Protein AF-A0A2J7R8B8-F1 (afdb_monomer_lite)

Secondary structure (DSSP, 8-state):
-----------------HHHHHHHHHHHHHHHHHHHHHHHHHHHSSSS-HHHHHHHHHTTSTTHHHHHHHSPPPHHHHHHTT-HHHHHHHHHHHHHHTT-PPPTTHHHHHHHHHHHHHHHHHHHTTS---THHHHHSHHHHHHHHHHHHHHHHHHHHHHHHHHHTGGGSS-HHHHHHHHHHTHHHHHHHHHHHHHHSHHHHHHHHHHHHHHHHHHHHHHTTT-HHHHHHHHHHHHHHHHHHHHHHHHHHHHHS-TTTHHHHHHHHHHHHHHHHHHHHHHHHHTTS-TTHHHHHHHHHHHHHHHHHTTSPP-TTPPPP-SHHHHHHTTTT--GGGGS--S---

Structure (mmCIF, N/CA/C/O backbone):
data_AF-A0A2J7R8B8-F1
#
_entry.id   AF-A0A2J7R8B8-F1
#
loop_
_atom_site.group_PDB
_atom_site.id
_atom_site.type_symbol
_atom_site.label_atom_id
_atom_site.label_alt_id
_atom_site.label_comp_id
_atom_site.label_asym_id
_atom_site.label_entity_id
_atom_site.label_seq_id
_atom_site.pdbx_PDB_ins_code
_atom_site.Cartn_x
_atom_site.Cartn_y
_atom_site.Cartn_z
_atom_site.occupancy
_atom_site.B_iso_or_equiv
_atom_site.auth_seq_id
_atom_site.auth_comp_id
_atom_site.auth_asym_id
_atom_site.auth_atom_id
_atom_site.pdbx_PDB_model_num
ATOM 1 N N . MET A 1 1 ? -18.788 -63.859 27.700 1.00 33.12 1 MET A N 1
ATOM 2 C CA . MET A 1 1 ? -18.645 -64.407 26.336 1.00 33.12 1 MET A CA 1
ATOM 3 C C . MET A 1 1 ? -20.048 -64.475 25.761 1.00 33.12 1 MET A C 1
ATOM 5 O O . MET A 1 1 ? -20.854 -65.226 26.281 1.00 33.12 1 MET A O 1
ATOM 9 N N . ASP A 1 2 ? -20.473 -63.378 25.138 1.00 29.25 2 ASP A N 1
ATOM 10 C CA . ASP A 1 2 ? -20.625 -63.207 23.673 1.00 29.25 2 ASP A CA 1
ATOM 11 C C . ASP A 1 2 ? -22.006 -63.696 23.202 1.00 29.25 2 ASP A C 1
ATOM 13 O O . ASP A 1 2 ? -22.352 -64.846 23.410 1.00 29.25 2 ASP A O 1
ATOM 17 N N . ARG A 1 3 ? -22.936 -62.808 22.823 1.00 28.64 3 ARG A N 1
ATOM 18 C CA . ARG A 1 3 ? -23.054 -61.965 21.604 1.00 28.64 3 ARG A CA 1
ATOM 19 C C . ARG A 1 3 ? -23.680 -62.710 20.417 1.00 28.64 3 ARG A C 1
ATOM 21 O O . ARG A 1 3 ? -23.218 -63.774 20.037 1.00 28.64 3 ARG A O 1
ATOM 28 N N . LYS A 1 4 ? -24.575 -61.964 19.745 1.00 28.59 4 LYS A N 1
ATOM 29 C CA . LYS A 1 4 ? -25.230 -62.175 18.434 1.00 28.59 4 LYS A CA 1
ATOM 30 C C . LYS A 1 4 ? -26.500 -63.032 18.504 1.00 28.59 4 LYS A C 1
ATOM 32 O O . LYS A 1 4 ? -26.505 -64.077 19.121 1.00 28.59 4 LYS A O 1
ATOM 37 N N . GLY A 1 5 ? -27.614 -62.653 17.897 1.00 27.00 5 GLY A N 1
ATOM 38 C CA . GLY A 1 5 ? -27.918 -61.496 17.068 1.00 27.00 5 GLY A CA 1
ATOM 39 C C . GLY A 1 5 ? -29.410 -61.532 16.761 1.00 27.00 5 GLY A C 1
ATOM 40 O O . GLY A 1 5 ? -29.971 -62.603 16.564 1.00 27.00 5 GLY A O 1
ATOM 41 N N . ASN A 1 6 ? -30.060 -60.375 16.779 1.00 27.58 6 ASN A N 1
ATOM 42 C CA . ASN A 1 6 ? -31.366 -60.221 16.160 1.00 27.58 6 ASN A CA 1
ATOM 43 C C . ASN A 1 6 ? -31.585 -58.733 15.890 1.00 27.58 6 ASN A C 1
ATOM 45 O O . ASN A 1 6 ? -31.693 -57.966 16.850 1.00 27.58 6 ASN A O 1
ATOM 49 N N . ARG A 1 7 ? -31.556 -58.348 14.610 1.00 27.28 7 ARG A N 1
ATOM 50 C CA . ARG A 1 7 ? -32.210 -57.180 13.990 1.00 27.28 7 ARG A CA 1
ATOM 51 C C . ARG A 1 7 ? -31.593 -56.952 12.611 1.00 27.28 7 ARG A C 1
ATOM 53 O O . ARG A 1 7 ? -30.787 -56.050 12.425 1.00 27.28 7 ARG A O 1
ATOM 60 N N . ASP A 1 8 ? -32.017 -57.785 11.673 1.00 27.91 8 ASP A N 1
ATOM 61 C CA . ASP A 1 8 ? -32.110 -57.395 10.271 1.00 27.91 8 ASP A CA 1
ATOM 62 C C . ASP A 1 8 ? -33.591 -57.134 9.961 1.00 27.91 8 ASP A C 1
ATOM 64 O O . ASP A 1 8 ? -34.467 -57.735 10.584 1.00 27.91 8 ASP A O 1
ATOM 68 N N . ALA A 1 9 ? -33.829 -56.253 8.987 1.00 30.02 9 ALA A N 1
ATOM 69 C CA . ALA A 1 9 ? -35.110 -55.774 8.450 1.00 30.02 9 ALA A CA 1
ATOM 70 C C . ALA A 1 9 ? -35.702 -54.511 9.107 1.00 30.02 9 ALA A C 1
ATOM 72 O O . ALA A 1 9 ? -36.610 -54.597 9.927 1.00 30.02 9 ALA A O 1
ATOM 73 N N . LEU A 1 10 ? -35.203 -53.335 8.689 1.00 28.69 10 LEU A N 1
ATOM 74 C CA . LEU A 1 10 ? -35.984 -52.142 8.288 1.00 28.69 10 LEU A CA 1
ATOM 75 C C . LEU A 1 10 ? -35.060 -50.915 8.198 1.00 28.69 10 LEU A C 1
ATOM 77 O O . LEU A 1 10 ? -34.885 -50.230 9.198 1.00 28.69 10 LEU A O 1
ATOM 81 N N . GLN A 1 11 ? -34.491 -50.636 7.016 1.00 25.89 11 GLN A N 1
ATOM 82 C CA . GLN A 1 11 ? -34.297 -49.274 6.475 1.00 25.89 11 GLN A CA 1
ATOM 83 C C . GLN A 1 11 ? -33.532 -49.304 5.143 1.00 25.89 11 GLN A C 1
ATOM 85 O O . GLN A 1 11 ? -32.347 -49.005 5.082 1.00 25.89 11 GLN A O 1
ATOM 90 N N . ASP A 1 12 ? -34.254 -49.613 4.066 1.00 26.02 12 ASP A N 1
ATOM 91 C CA . ASP A 1 12 ? -33.951 -49.099 2.728 1.00 26.02 12 ASP A CA 1
ATOM 92 C C . ASP A 1 12 ? -35.041 -48.080 2.382 1.00 26.02 12 ASP A C 1
ATOM 94 O O . ASP A 1 12 ? -36.174 -48.460 2.099 1.00 26.02 12 ASP A O 1
ATOM 98 N N . SER A 1 13 ? -34.721 -46.788 2.490 1.00 27.16 13 SER A N 1
ATOM 99 C CA . SER A 1 13 ? -35.347 -45.673 1.760 1.00 27.16 13 SER A CA 1
ATOM 100 C C . SER A 1 13 ? -34.862 -44.355 2.363 1.00 27.16 13 SER A C 1
ATOM 102 O O . SER A 1 13 ? -35.363 -43.952 3.404 1.00 27.16 13 SER A O 1
ATOM 104 N N . GLU A 1 14 ? -33.897 -43.700 1.712 1.00 26.19 14 GLU A N 1
ATOM 105 C CA . GLU A 1 14 ? -33.879 -42.253 1.417 1.00 26.19 14 GLU A CA 1
ATOM 106 C C . GLU A 1 14 ? -32.483 -41.861 0.908 1.00 26.19 14 GLU A C 1
ATOM 108 O O . GLU A 1 14 ? -31.540 -41.629 1.660 1.00 26.19 14 GLU A O 1
ATOM 113 N N . ALA A 1 15 ? -32.350 -41.808 -0.419 1.00 26.59 15 ALA A N 1
ATOM 114 C CA . ALA A 1 15 ? -31.179 -41.272 -1.094 1.00 26.59 15 ALA A CA 1
ATOM 115 C C . ALA A 1 15 ? -31.052 -39.757 -0.835 1.00 26.59 15 ALA A C 1
ATOM 117 O O . ALA A 1 15 ? -32.009 -38.997 -0.987 1.00 26.59 15 ALA A O 1
ATOM 118 N N . GLU A 1 16 ? -29.848 -39.330 -0.452 1.00 27.05 16 GLU A N 1
ATOM 119 C CA . GLU A 1 16 ? -29.495 -37.981 -0.006 1.00 27.05 16 GLU A CA 1
ATOM 120 C C . GLU A 1 16 ? -29.776 -36.850 -1.029 1.00 27.05 16 GLU A C 1
ATOM 122 O O . GLU A 1 16 ? -29.134 -36.782 -2.080 1.00 27.05 16 GLU A O 1
ATOM 127 N N . PRO A 1 17 ? -30.583 -35.827 -0.673 1.00 27.36 17 PRO A N 1
ATOM 128 C CA . PRO A 1 17 ? -30.639 -34.536 -1.369 1.00 27.36 17 PRO A CA 1
ATOM 129 C C . PRO A 1 17 ? -29.744 -33.458 -0.708 1.00 27.36 17 PRO A C 1
ATOM 131 O O . PRO A 1 17 ? -29.881 -32.259 -0.979 1.00 27.36 17 PRO A O 1
ATOM 134 N N . GLY A 1 18 ? -28.835 -33.849 0.195 1.00 30.14 18 GLY A N 1
ATOM 135 C CA . GLY A 1 18 ? -28.120 -32.942 1.108 1.00 30.14 18 GLY A CA 1
ATOM 136 C C . GLY A 1 18 ? -26.929 -32.178 0.512 1.00 30.14 18 GLY A C 1
ATOM 137 O O . GLY A 1 18 ? -26.617 -31.070 0.961 1.00 30.14 18 GLY A O 1
ATOM 138 N N . LEU A 1 19 ? -26.272 -32.711 -0.524 1.00 30.12 19 LEU A N 1
ATOM 139 C CA . LEU A 1 19 ? -24.993 -32.153 -0.981 1.00 30.12 19 LEU A CA 1
ATOM 140 C C . LEU A 1 19 ? -25.135 -30.915 -1.889 1.00 30.12 19 LEU A C 1
ATOM 142 O O . LEU A 1 19 ? -24.366 -29.964 -1.731 1.00 30.12 19 LEU A O 1
ATOM 146 N N . ARG A 1 20 ? -26.153 -30.854 -2.767 1.00 29.39 20 ARG A N 1
ATOM 147 C CA . ARG A 1 20 ? -26.377 -29.694 -3.666 1.00 29.39 20 ARG A CA 1
ATOM 148 C C . ARG A 1 20 ? -26.931 -28.459 -2.943 1.00 29.39 20 ARG A C 1
ATOM 150 O O . ARG A 1 20 ? -26.480 -27.346 -3.209 1.00 29.39 20 ARG A O 1
ATOM 157 N N . ARG A 1 21 ? -27.819 -28.634 -1.952 1.00 30.11 21 ARG A N 1
ATOM 158 C CA . ARG A 1 21 ? -28.318 -27.518 -1.115 1.00 30.11 21 ARG A CA 1
ATOM 159 C C . ARG A 1 21 ? -27.203 -26.862 -0.304 1.00 30.11 21 ARG A C 1
ATOM 161 O O . ARG A 1 21 ? -27.221 -25.653 -0.104 1.00 30.11 21 ARG A O 1
ATOM 168 N N . SER A 1 22 ? -26.210 -27.632 0.133 1.00 30.55 22 SER A N 1
ATOM 169 C CA . SER A 1 22 ? -25.090 -27.111 0.919 1.00 30.55 22 SER A CA 1
ATOM 170 C C . SER A 1 22 ? -24.144 -26.231 0.091 1.00 30.55 22 SER A C 1
ATOM 172 O O . SER A 1 22 ? -23.621 -25.240 0.604 1.00 30.55 22 SER A O 1
ATOM 174 N N . SER A 1 23 ? -23.920 -26.539 -1.190 1.00 33.00 23 SER A N 1
ATOM 175 C CA . SER A 1 23 ? -23.151 -25.672 -2.099 1.00 33.00 23 SER A CA 1
ATOM 176 C C . SER A 1 23 ? -23.912 -24.397 -2.478 1.00 33.00 23 SER A C 1
ATOM 178 O O . SER A 1 23 ? -23.313 -23.321 -2.449 1.00 33.00 23 SER A O 1
ATOM 180 N N . ASP A 1 24 ? -25.226 -24.483 -2.716 1.00 30.47 24 ASP A N 1
ATOM 181 C CA . ASP A 1 24 ? -26.061 -23.318 -3.049 1.00 30.47 24 ASP A CA 1
ATOM 182 C C . ASP A 1 24 ? -26.269 -22.383 -1.851 1.00 30.47 24 ASP A C 1
ATOM 184 O O . ASP A 1 24 ? -26.141 -21.167 -1.983 1.00 30.47 24 ASP A O 1
ATOM 188 N N . ILE A 1 25 ? -26.473 -22.919 -0.642 1.00 33.34 25 ILE A N 1
ATOM 189 C CA . ILE A 1 25 ? -26.536 -22.121 0.596 1.00 33.34 25 ILE A CA 1
ATOM 190 C C . ILE A 1 25 ? -25.169 -21.487 0.908 1.00 33.34 25 ILE A C 1
ATOM 192 O O . ILE A 1 25 ? -25.114 -20.368 1.421 1.00 33.34 25 ILE A O 1
ATOM 196 N N . ARG A 1 26 ? -24.050 -22.139 0.553 1.00 32.25 26 ARG A N 1
ATOM 197 C CA . ARG A 1 26 ? -22.694 -21.566 0.677 1.00 32.25 26 ARG A CA 1
ATOM 198 C C . ARG A 1 26 ? -22.422 -20.467 -0.355 1.00 32.25 26 ARG A C 1
ATOM 200 O O . ARG A 1 26 ? -21.798 -19.466 0.002 1.00 32.25 26 ARG A O 1
ATOM 207 N N . GLN A 1 27 ? -22.912 -20.594 -1.589 1.00 31.31 27 GLN A N 1
ATOM 208 C CA . GLN A 1 27 ? -22.847 -19.521 -2.591 1.00 31.31 27 GLN A CA 1
ATOM 209 C C . GLN A 1 27 ? -23.772 -18.346 -2.246 1.00 31.31 27 GLN A C 1
ATOM 211 O O . GLN A 1 27 ? -23.369 -17.191 -2.398 1.00 31.31 27 GLN A O 1
ATOM 216 N N . LEU A 1 28 ? -24.969 -18.616 -1.719 1.00 29.06 28 LEU A N 1
ATOM 217 C CA . LEU A 1 28 ? -25.896 -17.593 -1.234 1.00 29.06 28 LEU A CA 1
ATOM 218 C C . LEU A 1 28 ? -25.331 -16.877 -0.005 1.00 29.06 28 LEU A C 1
ATOM 220 O O . LEU A 1 28 ? -25.342 -15.652 0.013 1.00 29.06 28 LEU A O 1
ATOM 224 N N . ARG A 1 29 ? -24.714 -17.592 0.949 1.00 30.00 29 ARG A N 1
ATOM 225 C CA . ARG A 1 29 ? -23.995 -16.981 2.082 1.00 30.00 29 ARG A CA 1
ATOM 226 C C . ARG A 1 29 ? -22.814 -16.124 1.604 1.00 30.00 29 ARG A C 1
ATOM 228 O O . ARG A 1 29 ? -22.706 -15.000 2.064 1.00 30.00 29 ARG A O 1
ATOM 235 N N . ARG A 1 30 ? -22.025 -16.550 0.602 1.00 32.53 30 ARG A N 1
ATOM 236 C CA . ARG A 1 30 ? -20.974 -15.702 -0.017 1.00 32.53 30 ARG A CA 1
ATOM 237 C C . ARG A 1 30 ? -21.522 -14.467 -0.744 1.00 32.53 30 ARG A C 1
ATOM 239 O O . ARG A 1 30 ? -20.874 -13.428 -0.713 1.00 32.53 30 ARG A O 1
ATOM 246 N N . ARG A 1 31 ? -22.689 -14.538 -1.399 1.00 32.47 31 ARG A N 1
ATOM 247 C CA . ARG A 1 31 ? -23.318 -13.379 -2.075 1.00 32.47 31 ARG A CA 1
ATOM 248 C C . ARG A 1 31 ? -23.987 -12.411 -1.095 1.00 32.47 31 ARG A C 1
ATOM 250 O O . ARG A 1 31 ? -23.902 -11.199 -1.295 1.00 32.47 31 ARG A O 1
ATOM 257 N N . SER A 1 32 ? -24.625 -12.933 -0.048 1.00 31.95 32 SER A N 1
ATOM 258 C CA . SER A 1 32 ? -25.168 -12.151 1.064 1.00 31.95 32 SER A CA 1
ATOM 259 C C . SER A 1 32 ? -24.036 -11.477 1.827 1.00 31.95 32 SER A C 1
ATOM 261 O O . SER A 1 32 ? -24.070 -10.262 1.971 1.00 31.95 32 SER A O 1
ATOM 263 N N . ASP A 1 33 ? -22.984 -12.220 2.179 1.00 36.03 33 ASP A N 1
ATOM 264 C CA . ASP A 1 33 ? -21.798 -11.688 2.845 1.00 36.03 33 ASP A CA 1
ATOM 265 C C . ASP A 1 33 ? -21.009 -10.740 1.934 1.00 36.03 33 ASP A C 1
ATOM 267 O O . ASP A 1 33 ? -20.503 -9.763 2.440 1.00 36.03 33 ASP A O 1
ATOM 271 N N . MET A 1 34 ? -20.967 -10.881 0.602 1.00 33.53 34 MET A N 1
ATOM 272 C CA . MET A 1 34 ? -20.309 -9.875 -0.260 1.00 33.53 34 MET A CA 1
ATOM 273 C C . MET A 1 34 ? -21.030 -8.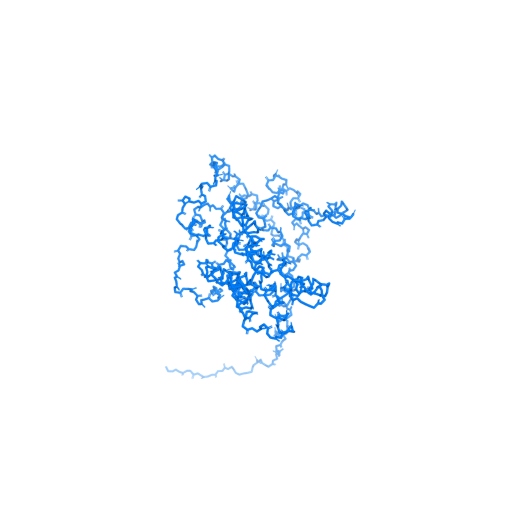524 -0.263 1.00 33.53 34 MET A C 1
ATOM 275 O O . MET A 1 34 ? -20.388 -7.478 -0.178 1.00 33.53 34 MET A O 1
ATOM 279 N N . LYS A 1 35 ? -22.368 -8.517 -0.321 1.00 31.56 35 LYS A N 1
ATOM 280 C CA . LYS A 1 35 ? -23.138 -7.268 -0.192 1.00 31.56 35 LYS A CA 1
ATOM 281 C C . LYS A 1 35 ? -23.046 -6.724 1.226 1.00 31.56 35 LYS A C 1
ATOM 283 O O . LYS A 1 35 ? -22.948 -5.515 1.406 1.00 31.56 35 LYS A O 1
ATOM 288 N N . GLN A 1 36 ? -23.030 -7.607 2.218 1.00 30.73 36 GLN A N 1
ATOM 289 C CA . GLN A 1 36 ? -22.951 -7.228 3.616 1.00 30.73 36 GLN A CA 1
ATOM 290 C C . GLN A 1 36 ? -21.552 -6.755 3.989 1.00 30.73 36 GLN A C 1
ATOM 292 O O . GLN A 1 36 ? -21.479 -5.792 4.717 1.00 30.73 36 GLN A O 1
ATOM 297 N N . ILE A 1 37 ? -20.470 -7.318 3.455 1.00 33.53 37 ILE A N 1
ATOM 298 C CA . ILE A 1 37 ? -19.065 -6.974 3.723 1.00 33.53 37 ILE A CA 1
ATOM 299 C C . ILE A 1 37 ? -18.641 -5.771 2.891 1.00 33.53 37 ILE A C 1
ATOM 301 O O . ILE A 1 37 ? -17.974 -4.911 3.438 1.00 33.53 37 ILE A O 1
ATOM 305 N N . ALA A 1 38 ? -19.103 -5.591 1.649 1.00 32.56 38 ALA A N 1
ATOM 306 C CA . ALA A 1 38 ? -18.927 -4.305 0.964 1.00 32.56 38 ALA A CA 1
ATOM 307 C C . ALA A 1 38 ? -19.639 -3.176 1.735 1.00 32.56 38 ALA A C 1
ATOM 309 O O . ALA A 1 38 ? -19.093 -2.089 1.906 1.00 32.56 38 ALA A O 1
ATOM 310 N N . PHE A 1 39 ? -20.824 -3.457 2.289 1.00 33.66 39 PHE A N 1
ATOM 311 C CA . PHE A 1 39 ? -21.546 -2.533 3.165 1.00 33.66 39 PHE A CA 1
ATOM 312 C C . PHE A 1 39 ? -20.929 -2.439 4.577 1.00 33.66 39 PHE A C 1
ATOM 314 O O . PHE A 1 39 ? -21.025 -1.389 5.203 1.00 33.66 39 PHE A O 1
ATOM 321 N N . THR A 1 40 ? -20.249 -3.484 5.069 1.00 31.30 40 THR A N 1
ATOM 322 C CA . THR A 1 40 ? -19.660 -3.539 6.419 1.00 31.30 40 THR A CA 1
ATOM 323 C C . THR A 1 40 ? -18.252 -2.944 6.446 1.00 31.30 40 THR A C 1
ATOM 325 O O . THR A 1 40 ? -17.960 -2.183 7.361 1.00 31.30 40 THR A O 1
ATOM 328 N N . MET A 1 41 ? -17.442 -3.138 5.402 1.00 31.05 41 MET A N 1
ATOM 329 C CA . MET A 1 41 ? -16.185 -2.418 5.152 1.00 31.05 41 MET A CA 1
ATOM 330 C C . MET A 1 41 ? -16.442 -0.920 4.980 1.00 31.05 41 MET A C 1
ATOM 332 O O . MET A 1 41 ? -15.713 -0.101 5.532 1.00 31.05 41 MET A O 1
ATOM 336 N N . LEU A 1 42 ? -17.552 -0.543 4.334 1.00 32.66 42 LEU A N 1
ATOM 337 C CA . LEU A 1 42 ? -18.030 0.842 4.341 1.00 32.66 42 LEU A CA 1
ATOM 338 C C . LEU A 1 42 ? -18.428 1.324 5.759 1.00 32.66 42 LEU A C 1
ATOM 340 O O . LEU A 1 42 ? -18.327 2.512 6.053 1.00 32.66 42 LEU A O 1
ATOM 344 N N . THR A 1 43 ? -18.816 0.437 6.683 1.00 30.09 43 THR A N 1
ATOM 345 C CA . THR A 1 43 ? -19.134 0.788 8.087 1.00 30.09 43 THR A CA 1
ATOM 346 C C . THR A 1 43 ? -17.987 0.625 9.098 1.00 30.09 43 THR A C 1
ATOM 348 O O . THR A 1 43 ? -18.166 1.001 10.263 1.00 30.09 43 THR A O 1
ATOM 351 N N . GLU A 1 44 ? -16.831 0.085 8.701 1.00 30.20 44 GLU A N 1
ATOM 352 C CA . GLU A 1 44 ? -15.670 -0.165 9.579 1.00 30.20 44 GLU A CA 1
ATOM 353 C C . GLU A 1 44 ? -14.524 0.844 9.426 1.00 30.20 44 GLU A C 1
ATOM 355 O O . GLU A 1 44 ? -13.576 0.827 10.218 1.00 30.20 44 GLU A O 1
ATOM 360 N N . CYS A 1 45 ? -14.681 1.839 8.545 1.00 30.70 45 CYS A N 1
ATOM 361 C CA . CYS A 1 45 ? -14.030 3.136 8.725 1.00 30.70 45 CYS A CA 1
ATOM 362 C C . CYS A 1 45 ? -14.483 3.729 10.070 1.00 30.70 45 CYS A C 1
ATOM 364 O O . CYS A 1 45 ? -15.570 4.296 10.199 1.00 30.70 45 CYS A O 1
ATOM 366 N N . SER A 1 46 ? -13.648 3.515 11.089 1.00 32.94 46 SER A N 1
ATOM 367 C CA . SER A 1 46 ? -13.774 4.037 12.446 1.00 32.94 46 SER A CA 1
ATOM 368 C C . SER A 1 46 ? -14.303 5.467 12.441 1.00 32.94 46 SER A C 1
ATOM 370 O O . SER A 1 46 ? -13.628 6.365 11.959 1.00 32.94 46 SER A O 1
ATOM 372 N N . GLY A 1 47 ? -15.495 5.644 13.019 1.00 39.66 47 GLY A N 1
ATOM 373 C CA . GLY A 1 47 ? -16.025 6.927 13.465 1.00 39.66 47 GLY A CA 1
ATOM 374 C C . GLY A 1 47 ? -16.318 7.936 12.352 1.00 39.66 47 GLY A C 1
ATOM 375 O O . GLY A 1 47 ? -15.442 8.438 11.668 1.00 39.66 47 GLY A O 1
ATOM 376 N N . THR A 1 48 ? -17.574 8.356 12.251 1.00 39.12 48 THR A N 1
ATOM 377 C CA . THR A 1 48 ? -18.017 9.593 11.574 1.00 39.12 48 THR A CA 1
ATOM 378 C C . THR A 1 48 ? -18.008 9.690 10.040 1.00 39.12 48 THR A C 1
ATOM 380 O O . THR A 1 48 ? -18.802 10.484 9.539 1.00 39.12 48 THR A O 1
ATOM 383 N N . ASP A 1 49 ? -17.275 8.876 9.273 1.00 47.00 49 ASP A N 1
ATOM 384 C CA . ASP A 1 49 ? -16.941 9.284 7.890 1.00 47.00 49 ASP A CA 1
ATOM 385 C C . ASP A 1 49 ? -17.458 8.439 6.711 1.00 47.00 49 ASP A C 1
ATOM 387 O O . ASP A 1 49 ? -17.069 8.707 5.580 1.00 47.00 49 ASP A O 1
ATOM 391 N N . LEU A 1 50 ? -18.433 7.533 6.870 1.00 43.84 50 LEU A N 1
ATOM 392 C CA . LEU A 1 50 ? -19.087 6.922 5.690 1.00 43.84 50 LEU A CA 1
ATOM 393 C C . LEU A 1 50 ? -19.793 7.984 4.817 1.00 43.84 50 LEU A C 1
ATOM 395 O O . LEU A 1 50 ? -19.727 7.943 3.590 1.00 43.84 50 LEU A O 1
ATOM 399 N N . ARG A 1 51 ? -20.400 9.000 5.447 1.00 41.84 51 ARG A N 1
ATOM 400 C CA . ARG A 1 51 ? -20.995 10.153 4.751 1.00 41.84 51 ARG A CA 1
ATOM 401 C C . ARG A 1 51 ? -19.933 11.033 4.089 1.00 41.84 51 ARG A C 1
ATOM 403 O O . ARG A 1 51 ? -20.171 11.474 2.977 1.00 41.84 51 ARG A O 1
ATOM 410 N N . LYS A 1 52 ? -18.777 11.276 4.724 1.00 41.81 52 LYS A N 1
ATOM 411 C CA . LYS A 1 52 ? -17.702 12.112 4.153 1.00 41.81 52 LYS A CA 1
ATOM 412 C C . LYS A 1 52 ? -16.944 11.410 3.026 1.00 41.81 52 LYS A C 1
ATOM 414 O O . LYS A 1 52 ? -16.619 12.039 2.028 1.00 41.81 52 LYS A O 1
ATOM 419 N N . TYR A 1 53 ? -16.743 10.100 3.138 1.00 42.44 53 TYR A N 1
ATOM 420 C CA . TYR A 1 53 ? -16.133 9.274 2.097 1.00 42.44 53 TYR A CA 1
ATOM 421 C C . TYR A 1 53 ? -17.054 9.146 0.870 1.00 42.44 53 TYR A C 1
ATOM 423 O O . TYR A 1 53 ? -16.612 9.296 -0.271 1.00 42.44 53 TYR A O 1
ATOM 431 N N . LEU A 1 54 ? -18.366 8.981 1.096 1.00 43.75 54 LEU A N 1
ATOM 432 C CA . LEU A 1 54 ? -19.374 9.079 0.037 1.00 43.75 54 LEU A CA 1
ATOM 433 C C . LEU A 1 54 ? -19.519 10.510 -0.499 1.00 43.75 54 LEU A C 1
ATOM 435 O O . LEU A 1 54 ? -19.723 10.663 -1.695 1.00 43.75 54 LEU A O 1
ATOM 439 N N . GLN A 1 55 ? -19.361 11.557 0.318 1.00 37.34 55 GLN A N 1
ATOM 440 C CA . GLN A 1 55 ? -19.310 12.947 -0.155 1.00 37.34 55 GLN A CA 1
ATOM 441 C C . GLN A 1 55 ? -18.109 13.181 -1.075 1.00 37.34 55 GLN A C 1
ATOM 443 O O . GLN A 1 55 ? -18.293 13.748 -2.146 1.00 37.34 55 GLN A O 1
ATOM 448 N N . PHE A 1 56 ? -16.920 12.681 -0.732 1.00 37.56 56 PHE A N 1
ATOM 449 C CA . PHE A 1 56 ? -15.712 12.855 -1.544 1.00 37.56 56 PHE A CA 1
ATOM 450 C C . PHE A 1 56 ? -15.827 12.181 -2.923 1.00 37.56 56 PHE A C 1
ATOM 452 O O . PHE A 1 56 ? -15.444 12.772 -3.930 1.00 37.56 56 PHE A O 1
ATOM 459 N N . LYS A 1 57 ? -16.442 10.988 -3.004 1.00 36.97 57 LYS A N 1
ATOM 460 C CA . LYS A 1 57 ? -16.733 10.320 -4.292 1.00 36.97 57 LYS A CA 1
ATOM 461 C C . LYS A 1 57 ? -17.960 10.883 -5.021 1.00 36.97 57 LYS A C 1
ATOM 463 O O . LYS A 1 57 ? -17.984 10.887 -6.249 1.00 36.97 57 LYS A O 1
ATOM 468 N N . ALA A 1 58 ? -18.973 11.370 -4.305 1.00 38.31 58 ALA A N 1
ATOM 469 C CA . ALA A 1 58 ? -20.214 11.853 -4.911 1.00 38.31 58 ALA A CA 1
ATOM 470 C C . ALA A 1 58 ? -20.148 13.315 -5.384 1.00 38.31 58 ALA A C 1
ATOM 472 O O . ALA A 1 58 ? -20.940 13.670 -6.254 1.00 38.31 58 ALA A O 1
ATOM 473 N N . ILE A 1 59 ? -19.186 14.128 -4.915 1.00 41.06 59 ILE A N 1
ATOM 474 C CA . ILE A 1 59 ? -18.925 15.499 -5.414 1.00 41.06 59 ILE A CA 1
ATOM 475 C C . ILE A 1 59 ? -18.790 15.543 -6.948 1.00 41.06 59 ILE A C 1
ATOM 477 O O . ILE A 1 59 ? -19.144 16.544 -7.566 1.00 41.06 59 ILE A O 1
ATOM 481 N N . ARG A 1 60 ? -18.368 14.442 -7.586 1.00 44.00 60 ARG A N 1
ATOM 482 C CA . ARG A 1 60 ? -18.209 14.355 -9.045 1.00 44.00 60 ARG A CA 1
ATOM 483 C C . ARG A 1 60 ? -19.502 14.055 -9.821 1.00 44.00 60 ARG A C 1
ATOM 485 O O . ARG A 1 60 ? -19.483 14.086 -11.045 1.00 44.00 60 ARG A O 1
ATOM 492 N N . SER A 1 61 ? -20.636 13.812 -9.152 1.00 41.97 61 SER A N 1
ATOM 493 C CA . SER A 1 61 ? -21.932 13.607 -9.816 1.00 41.97 61 SER A CA 1
ATOM 494 C C . SER A 1 61 ? -22.953 14.675 -9.410 1.00 41.97 61 SER A C 1
ATOM 496 O O . SER A 1 61 ? -23.217 14.921 -8.232 1.00 41.97 61 SER A O 1
ATOM 498 N N . ARG A 1 62 ? -23.607 15.278 -10.407 1.00 49.22 62 ARG A N 1
ATOM 499 C CA . ARG A 1 62 ? -24.679 16.282 -10.258 1.00 49.22 62 ARG A CA 1
ATOM 500 C C . ARG A 1 62 ? -25.903 15.767 -9.463 1.00 49.22 62 ARG A C 1
ATOM 502 O O . ARG A 1 62 ? -26.729 16.565 -9.033 1.00 49.22 62 ARG A O 1
ATOM 509 N N . ASN A 1 63 ? -25.949 14.462 -9.170 1.00 50.38 63 ASN A N 1
ATOM 510 C CA . ASN A 1 63 ? -27.012 13.753 -8.450 1.00 50.38 63 ASN A CA 1
ATOM 511 C C . ASN A 1 63 ? -26.658 13.389 -6.989 1.00 50.38 63 ASN A C 1
ATOM 513 O O . ASN A 1 63 ? -27.388 12.652 -6.330 1.00 50.38 63 ASN A O 1
ATOM 517 N N . TRP A 1 64 ? -25.561 13.905 -6.422 1.00 48.47 64 TRP A N 1
ATOM 518 C CA . TRP A 1 64 ? -25.156 13.548 -5.050 1.00 48.47 64 TRP A CA 1
ATOM 519 C C . TRP A 1 64 ? -26.191 13.924 -3.975 1.00 48.47 64 TRP A C 1
ATOM 521 O O . TRP A 1 64 ? -26.372 13.203 -2.992 1.00 48.47 64 TRP A O 1
ATOM 531 N N . ARG A 1 65 ? -26.917 15.032 -4.183 1.00 54.59 65 ARG A N 1
ATOM 532 C CA . ARG A 1 65 ? -27.932 15.531 -3.239 1.00 54.59 65 ARG A CA 1
ATOM 533 C C . ARG A 1 65 ? -29.155 14.617 -3.162 1.00 54.59 65 ARG A C 1
ATOM 535 O O . ARG A 1 65 ? -29.750 14.505 -2.093 1.00 54.59 65 ARG A O 1
ATOM 542 N N . THR A 1 66 ? -29.531 13.962 -4.262 1.00 62.59 66 THR A N 1
ATOM 543 C CA . THR A 1 66 ? -30.645 13.003 -4.276 1.00 62.59 66 THR A CA 1
ATOM 544 C C . THR A 1 66 ? -30.238 11.688 -3.616 1.00 62.59 66 THR A C 1
ATOM 546 O O . THR A 1 66 ? -30.988 11.195 -2.777 1.00 62.59 66 THR A O 1
ATOM 549 N N . CYS A 1 67 ? -29.020 11.189 -3.853 1.00 55.62 67 CYS A N 1
ATOM 550 C CA . CYS A 1 67 ? -28.502 9.993 -3.170 1.00 55.62 67 CYS A CA 1
ATOM 551 C C . CYS A 1 67 ? -28.450 10.151 -1.637 1.00 55.62 67 CYS A C 1
ATOM 553 O O . CYS A 1 67 ? -28.813 9.230 -0.906 1.00 55.62 67 CYS A O 1
ATOM 555 N N . LEU A 1 68 ? -28.074 11.332 -1.133 1.00 58.34 68 LEU A N 1
ATOM 556 C CA . LEU A 1 68 ? -28.034 11.625 0.308 1.00 58.34 68 LEU A CA 1
ATOM 557 C C . LEU A 1 68 ? -29.403 11.704 0.988 1.00 58.34 68 LEU A C 1
ATOM 559 O O . LEU A 1 68 ? -29.475 11.536 2.202 1.00 58.34 68 LEU A O 1
ATOM 563 N N . ARG A 1 69 ? -30.479 11.959 0.235 1.00 61.84 69 ARG A N 1
ATOM 564 C CA . ARG A 1 69 ? -31.849 11.933 0.775 1.00 61.84 69 ARG A CA 1
ATOM 565 C C . ARG A 1 69 ? -32.400 10.513 0.900 1.00 61.84 69 ARG A C 1
ATOM 567 O O . ARG A 1 69 ? -33.288 10.285 1.711 1.00 61.84 69 ARG A O 1
ATOM 574 N N . VAL A 1 70 ? -31.881 9.573 0.109 1.00 70.31 70 VAL A N 1
ATOM 575 C CA . VAL A 1 70 ? -32.359 8.182 0.065 1.00 70.31 70 VAL A CA 1
ATOM 576 C C . VAL A 1 70 ? -31.599 7.282 1.048 1.00 70.31 70 VAL A C 1
ATOM 578 O O . VAL A 1 70 ? -32.142 6.275 1.507 1.00 70.31 70 VAL A O 1
ATOM 581 N N . LEU A 1 71 ? -30.360 7.633 1.408 1.00 69.31 71 LEU A N 1
ATOM 582 C CA . LEU A 1 71 ? -29.530 6.809 2.285 1.00 69.31 71 LEU A CA 1
ATOM 583 C C . LEU A 1 71 ? -29.881 7.030 3.774 1.00 69.31 71 LEU A C 1
ATOM 585 O O . LEU A 1 71 ? -29.734 8.150 4.268 1.00 69.31 71 LEU A O 1
ATOM 589 N N . PRO A 1 72 ? -30.314 5.992 4.519 1.00 71.19 72 PRO A N 1
ATOM 590 C CA . PRO A 1 72 ? -30.530 6.113 5.957 1.00 71.19 72 PRO A CA 1
ATOM 591 C C . PRO A 1 72 ? -29.202 6.354 6.689 1.00 71.19 72 PRO A C 1
ATOM 593 O O . PRO A 1 72 ? -28.150 5.868 6.271 1.00 71.19 72 PRO A O 1
ATOM 596 N N . GLU A 1 73 ? -29.253 7.077 7.808 1.00 75.12 73 GLU A N 1
ATOM 597 C CA . GLU A 1 73 ? -28.078 7.297 8.656 1.00 75.12 73 GLU A CA 1
ATOM 598 C C . GLU A 1 73 ? -27.508 5.986 9.219 1.00 75.12 73 GLU A C 1
ATOM 600 O O . GLU A 1 73 ? -28.220 4.998 9.417 1.00 75.12 73 GLU A O 1
ATOM 605 N N . SER A 1 74 ? -26.206 5.985 9.522 1.00 74.19 74 SER A N 1
ATOM 606 C CA . SER A 1 74 ? -25.543 4.817 10.110 1.00 74.19 74 SER A CA 1
ATOM 607 C C . SER A 1 74 ? -26.136 4.483 11.491 1.00 74.19 74 SER A C 1
ATOM 609 O O . SER A 1 74 ? -26.115 5.343 12.381 1.00 74.19 74 SER A O 1
ATOM 611 N N . PRO A 1 75 ? -26.582 3.231 11.741 1.00 74.19 75 PRO A N 1
ATOM 612 C CA . PRO A 1 75 ? -27.099 2.815 13.047 1.00 74.19 75 PRO A CA 1
ATOM 613 C C . PRO A 1 75 ? -26.104 3.061 14.183 1.00 74.19 75 PRO A C 1
ATOM 615 O O . PRO A 1 75 ? -26.493 3.499 15.261 1.00 74.19 75 PRO A O 1
ATOM 618 N N . ARG A 1 76 ? -24.803 2.854 13.934 1.00 70.50 76 ARG A N 1
ATOM 619 C CA . ARG A 1 76 ? -23.737 3.104 14.920 1.00 70.50 76 ARG A CA 1
ATOM 620 C C . ARG A 1 76 ? -23.667 4.581 15.326 1.00 70.50 76 ARG A C 1
ATOM 622 O O . ARG A 1 76 ? -23.462 4.883 16.499 1.00 70.50 76 ARG A O 1
ATOM 629 N N . TRP A 1 77 ? -23.869 5.503 14.383 1.00 76.88 77 TRP A N 1
ATOM 630 C CA . TRP A 1 77 ? -23.875 6.942 14.665 1.00 76.88 77 TRP A CA 1
ATOM 631 C C . TRP A 1 77 ? -25.115 7.366 15.461 1.00 76.88 77 TRP A C 1
ATOM 633 O O . TRP A 1 77 ? -24.996 8.126 16.424 1.00 76.88 77 TRP A O 1
ATOM 643 N N . LEU A 1 78 ? -26.290 6.830 15.111 1.00 76.75 78 LEU A N 1
ATOM 644 C CA . LEU A 1 78 ? -27.533 7.079 15.850 1.00 76.75 78 LEU A CA 1
ATOM 645 C C . LEU A 1 78 ? -27.430 6.595 17.303 1.00 76.75 78 LEU A C 1
ATOM 647 O O . LEU A 1 78 ? -27.790 7.334 18.220 1.00 76.75 78 LEU A O 1
ATOM 651 N N . LEU A 1 79 ? -26.847 5.412 17.521 1.00 78.12 79 LEU A N 1
ATOM 652 C CA . LEU A 1 79 ? -26.556 4.883 18.858 1.00 78.12 79 LEU A CA 1
ATOM 653 C C . LEU A 1 79 ? -25.585 5.790 19.631 1.00 78.12 79 LEU A C 1
ATOM 655 O O . LEU A 1 79 ? -25.838 6.111 20.792 1.00 78.12 79 LEU A O 1
ATOM 659 N N . ALA A 1 80 ? -24.524 6.283 18.984 1.00 68.62 80 ALA A N 1
ATOM 660 C CA . ALA A 1 80 ? -23.575 7.210 19.606 1.00 68.62 80 ALA A CA 1
ATOM 661 C C . ALA A 1 80 ? -24.219 8.555 20.005 1.00 68.62 80 ALA A C 1
ATOM 663 O O . ALA A 1 80 ? -23.865 9.133 21.034 1.00 68.62 80 ALA A O 1
ATOM 664 N N . ARG A 1 81 ? -25.192 9.037 19.221 1.00 76.25 81 ARG A N 1
ATOM 665 C CA . ARG A 1 81 ? -25.980 10.251 19.503 1.00 76.25 81 ARG A CA 1
ATOM 666 C C . ARG A 1 81 ? -27.119 10.034 20.507 1.00 76.25 81 ARG A C 1
ATOM 668 O O . ARG A 1 81 ? -27.769 11.005 20.871 1.00 76.25 81 ARG A O 1
ATOM 675 N N . GLY A 1 82 ? -27.356 8.802 20.964 1.00 79.25 82 GLY A N 1
ATOM 676 C CA . GLY A 1 82 ? -28.456 8.467 21.876 1.00 79.25 82 GLY A CA 1
ATOM 677 C C . GLY A 1 82 ? -29.832 8.353 21.205 1.00 79.25 82 GLY A C 1
ATOM 678 O O . GLY A 1 82 ? -30.835 8.215 21.897 1.00 79.25 82 GLY A O 1
ATOM 679 N N . ARG A 1 83 ? -29.902 8.366 19.867 1.00 82.19 83 ARG A N 1
ATOM 680 C CA . ARG A 1 83 ? -31.141 8.218 19.079 1.00 82.19 83 ARG A CA 1
ATOM 681 C C . ARG A 1 83 ? -31.465 6.736 18.871 1.00 82.19 83 ARG A C 1
ATOM 683 O O . ARG A 1 83 ? -31.367 6.203 17.765 1.00 82.19 83 ARG A O 1
ATOM 690 N N . PHE A 1 84 ? -31.805 6.045 19.958 1.00 82.19 84 PHE A N 1
ATOM 691 C CA . PHE A 1 84 ? -31.974 4.586 19.959 1.00 82.19 84 PHE A CA 1
ATOM 692 C C . PHE A 1 84 ? -33.180 4.095 19.146 1.00 82.19 84 PHE A C 1
ATOM 694 O O . PHE A 1 84 ? -33.087 3.053 18.504 1.00 82.19 84 PHE A O 1
ATOM 701 N N . GLU A 1 85 ? -34.285 4.840 19.141 1.00 82.19 85 GLU A N 1
ATOM 702 C CA . GLU A 1 85 ? -35.518 4.457 18.436 1.00 82.19 85 GLU A CA 1
ATOM 703 C C . GLU A 1 85 ? -35.346 4.463 16.911 1.00 82.19 85 GLU A C 1
ATOM 705 O O . GLU A 1 85 ? -35.835 3.586 16.200 1.00 82.19 85 GLU A O 1
ATOM 710 N N . GLU A 1 86 ? -34.605 5.437 16.384 1.00 82.50 86 GLU A N 1
ATOM 711 C CA . GLU A 1 86 ? -34.300 5.503 14.955 1.00 82.50 86 GLU A CA 1
ATOM 712 C C . GLU A 1 86 ? -33.325 4.406 14.532 1.00 82.50 86 GLU A C 1
ATOM 714 O O . GLU A 1 86 ? -33.516 3.773 13.491 1.00 82.50 86 GLU A O 1
ATOM 719 N N . ALA A 1 87 ? -32.313 4.137 15.364 1.00 80.19 87 ALA A N 1
ATOM 720 C CA . ALA A 1 87 ? -31.383 3.037 15.138 1.00 80.19 87 ALA A CA 1
ATOM 721 C C . ALA A 1 87 ? -32.123 1.691 15.097 1.00 80.19 87 ALA A C 1
ATOM 723 O O . ALA 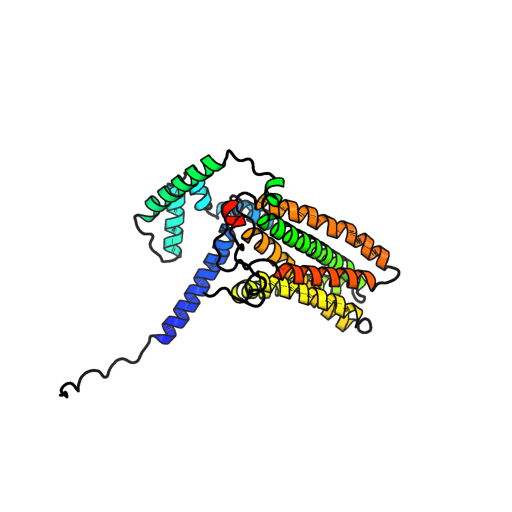A 1 87 ? -31.864 0.868 14.221 1.00 80.19 87 ALA A O 1
ATOM 724 N N . GLU A 1 88 ? -33.087 1.487 15.997 1.00 83.50 88 GLU A N 1
ATOM 725 C CA . GLU A 1 88 ? -33.948 0.306 16.022 1.00 83.50 88 GLU A CA 1
ATOM 726 C C . GLU A 1 88 ? -34.774 0.152 14.739 1.00 83.50 88 GLU A C 1
ATOM 728 O O . GLU A 1 88 ? -34.805 -0.941 14.170 1.00 83.50 88 GLU A O 1
ATOM 733 N N . LYS A 1 89 ? -35.425 1.221 14.255 1.00 84.88 89 LYS A N 1
ATOM 734 C CA . LYS A 1 89 ? -36.212 1.177 13.006 1.00 84.88 89 LYS A CA 1
ATOM 735 C C . LYS A 1 89 ? -35.352 0.718 11.827 1.00 84.88 89 LYS A C 1
ATOM 737 O O . LYS A 1 89 ? -35.778 -0.128 11.036 1.00 84.88 89 LYS A O 1
ATOM 742 N N . ILE A 1 90 ? -34.126 1.233 11.735 1.00 82.69 90 ILE A N 1
ATOM 743 C CA . ILE A 1 90 ? -33.176 0.871 10.678 1.00 82.69 90 ILE A CA 1
ATOM 744 C C . ILE A 1 90 ? -32.689 -0.574 10.849 1.00 82.69 90 ILE A C 1
ATOM 746 O O . ILE A 1 90 ? -32.690 -1.328 9.876 1.00 82.69 90 ILE A O 1
ATOM 750 N N . LEU A 1 91 ? -32.348 -0.998 12.070 1.00 81.44 91 LEU A N 1
ATOM 751 C CA . LEU A 1 91 ? -31.925 -2.374 12.359 1.00 81.44 91 LEU A CA 1
ATOM 752 C C . LEU A 1 91 ? -33.031 -3.389 12.049 1.00 81.44 91 LEU A C 1
ATOM 754 O O . LEU A 1 91 ? -32.760 -4.405 11.413 1.00 81.44 91 LEU A O 1
ATOM 758 N N . LYS A 1 92 ? -34.287 -3.099 12.414 1.00 82.94 92 LYS A N 1
ATOM 759 C CA . LYS A 1 92 ? -35.454 -3.928 12.065 1.00 82.94 92 LYS A CA 1
ATOM 760 C C . LYS A 1 92 ? -35.637 -4.035 10.551 1.00 82.94 92 LYS A C 1
ATOM 762 O O . LYS A 1 92 ? -35.915 -5.122 10.047 1.00 82.94 92 LYS A O 1
ATOM 767 N N . LYS A 1 93 ? -35.435 -2.940 9.810 1.00 81.06 93 LYS A N 1
ATOM 768 C CA . LYS A 1 93 ? -35.468 -2.951 8.339 1.00 81.06 93 LYS A CA 1
ATOM 769 C C . LYS A 1 93 ? -34.339 -3.810 7.756 1.00 81.06 93 LYS A C 1
ATOM 771 O O . LYS A 1 93 ? -34.603 -4.629 6.882 1.00 81.06 93 LYS A O 1
ATOM 776 N N . MET A 1 94 ? -33.116 -3.688 8.275 1.00 79.31 94 MET A N 1
ATOM 777 C CA . MET A 1 94 ? -31.971 -4.516 7.865 1.00 79.31 94 MET A CA 1
ATOM 778 C C . MET A 1 94 ? -32.200 -6.003 8.164 1.00 79.31 94 MET A C 1
ATOM 780 O O . MET A 1 94 ? -31.925 -6.846 7.320 1.00 79.31 94 MET A O 1
ATOM 784 N N . ALA A 1 95 ? -32.745 -6.334 9.333 1.00 80.75 95 ALA A N 1
ATOM 785 C CA . ALA A 1 95 ? -33.081 -7.702 9.723 1.00 80.75 95 ALA A CA 1
ATOM 786 C C . ALA A 1 95 ? -34.123 -8.343 8.796 1.00 80.75 95 ALA A C 1
ATOM 788 O O . ALA A 1 95 ? -33.954 -9.493 8.392 1.00 80.75 95 ALA A O 1
ATOM 789 N N . ARG A 1 96 ? -35.151 -7.577 8.396 1.00 79.31 96 ARG A N 1
ATOM 790 C CA . ARG A 1 96 ? -36.145 -8.010 7.398 1.00 79.31 96 ARG A CA 1
ATOM 791 C C . ARG A 1 96 ? -35.502 -8.297 6.042 1.00 79.31 96 ARG A C 1
ATOM 793 O O . ARG A 1 96 ? -35.754 -9.350 5.473 1.00 79.31 96 ARG A O 1
ATOM 800 N N . VAL A 1 97 ? -34.649 -7.395 5.552 1.00 78.00 97 VAL A N 1
ATOM 801 C CA . VAL A 1 97 ? -33.952 -7.557 4.260 1.00 78.00 97 VAL A CA 1
ATOM 802 C C . VAL A 1 97 ? -32.983 -8.744 4.281 1.00 78.00 97 VAL A C 1
ATOM 804 O O . VAL A 1 97 ? -32.860 -9.455 3.290 1.00 78.00 97 VAL A O 1
ATOM 807 N N . ASN A 1 98 ? -32.332 -8.990 5.417 1.00 77.56 98 ASN A N 1
ATOM 808 C CA . ASN A 1 98 ? -31.367 -10.079 5.580 1.00 77.56 98 ASN A CA 1
ATOM 809 C C . ASN A 1 98 ? -32.006 -11.417 5.991 1.00 77.56 98 ASN A C 1
ATOM 811 O O . ASN A 1 98 ? -31.280 -12.384 6.216 1.00 77.56 98 ASN A O 1
ATOM 815 N N . GLY A 1 99 ? -33.334 -11.473 6.147 1.00 75.56 99 GLY A N 1
ATOM 816 C CA . GLY A 1 99 ? -34.068 -12.687 6.519 1.00 75.56 99 GLY A CA 1
ATOM 817 C C . GLY A 1 99 ? -33.725 -13.258 7.901 1.00 75.56 99 GLY A C 1
ATOM 818 O O . GLY A 1 99 ? -34.024 -14.418 8.167 1.00 75.56 99 GLY A O 1
ATOM 819 N N . LYS A 1 100 ? -33.085 -12.481 8.787 1.00 75.69 100 LYS A N 1
ATOM 820 C CA . LYS A 1 100 ? -32.706 -12.917 10.142 1.00 75.69 100 LYS A CA 1
ATOM 821 C C . LYS A 1 100 ? -33.487 -12.111 11.181 1.00 75.69 100 LYS A C 1
ATOM 823 O O . LYS A 1 100 ? -33.232 -10.911 11.295 1.00 75.69 100 LYS A O 1
ATOM 828 N N . PRO A 1 101 ? -34.413 -12.720 11.946 1.00 74.25 101 PRO A N 1
ATOM 829 C CA . PRO A 1 101 ? -35.153 -12.002 12.976 1.00 74.25 101 PRO A CA 1
ATOM 830 C C . PRO A 1 101 ? -34.215 -11.551 14.104 1.00 74.25 101 PRO A C 1
ATOM 832 O O . PRO A 1 101 ? -33.354 -12.302 14.560 1.00 74.25 101 PRO A O 1
ATOM 835 N N . LEU A 1 102 ? -34.377 -10.304 14.553 1.00 74.00 102 LEU A N 1
ATOM 836 C CA . LEU A 1 102 ? -33.672 -9.789 15.727 1.00 74.00 102 LEU A CA 1
ATOM 837 C C . LEU A 1 102 ? -34.288 -10.401 16.995 1.00 74.00 102 LEU A C 1
ATOM 839 O O . LEU A 1 102 ? -35.511 -10.344 17.141 1.00 74.00 102 LEU A O 1
ATOM 843 N N . PRO A 1 103 ? -33.484 -10.926 17.935 1.00 75.56 103 PRO A N 1
ATOM 844 C CA . PRO A 1 103 ? -34.003 -11.345 19.230 1.00 75.56 103 PRO A CA 1
ATOM 845 C C . PRO A 1 103 ? -34.615 -10.144 19.965 1.00 75.56 103 PRO A C 1
ATOM 847 O O . PRO A 1 103 ? -34.035 -9.057 19.957 1.00 75.56 103 PRO A O 1
ATOM 850 N N . GLY A 1 104 ? -35.755 -10.331 20.641 1.00 71.69 104 GLY A N 1
ATOM 851 C CA . GLY A 1 104 ? -36.476 -9.242 21.325 1.00 71.69 104 GLY A CA 1
ATOM 852 C C . GLY A 1 104 ? -35.624 -8.469 22.344 1.00 71.69 104 GLY A C 1
ATOM 853 O O . GLY A 1 104 ? -35.764 -7.258 22.488 1.00 71.69 104 GLY A O 1
ATOM 854 N N . ASN A 1 105 ? -34.646 -9.140 22.960 1.00 75.56 105 ASN A N 1
ATOM 855 C CA . ASN A 1 105 ? -33.731 -8.549 23.943 1.00 75.56 105 ASN A CA 1
ATOM 856 C C . ASN A 1 105 ? -32.472 -7.905 23.331 1.00 75.56 105 ASN A C 1
ATOM 858 O O . ASN A 1 105 ? -31.649 -7.344 24.059 1.00 75.56 105 ASN A O 1
ATOM 862 N N . TYR A 1 106 ? -32.297 -7.955 22.006 1.00 77.06 106 TYR A N 1
ATOM 863 C CA . TYR A 1 106 ? -31.078 -7.494 21.336 1.00 77.06 106 TYR A CA 1
ATOM 864 C C . TYR A 1 106 ? -30.807 -6.004 21.558 1.00 77.06 106 TYR A C 1
ATOM 866 O O . TYR A 1 106 ? -29.683 -5.613 21.852 1.00 77.06 106 TYR A O 1
ATOM 874 N N . MET A 1 107 ? -31.838 -5.162 21.485 1.00 75.00 107 MET A N 1
ATOM 875 C CA . MET A 1 107 ? -31.696 -3.719 21.709 1.00 75.00 107 MET A CA 1
ATOM 876 C C . MET A 1 107 ? -31.345 -3.362 23.144 1.00 75.00 107 MET A C 1
ATOM 878 O O . MET A 1 107 ? -30.608 -2.404 23.357 1.00 75.00 107 MET A O 1
ATOM 882 N N . VAL A 1 108 ? -31.859 -4.105 24.125 1.00 77.62 108 VAL A N 1
ATOM 883 C CA . VAL A 1 108 ? -31.532 -3.874 25.538 1.00 77.62 108 VAL A CA 1
ATOM 884 C C . VAL A 1 108 ? -30.064 -4.216 25.778 1.00 77.62 108 VAL A C 1
ATOM 886 O O . VAL A 1 108 ? -29.326 -3.417 26.356 1.00 77.62 108 VAL A O 1
ATOM 889 N N . GLN A 1 109 ? -29.603 -5.348 25.239 1.00 78.19 109 GLN A N 1
ATOM 890 C CA . GLN A 1 109 ? -28.188 -5.717 25.274 1.00 78.19 109 GLN A CA 1
ATOM 891 C C . GLN A 1 109 ? -27.312 -4.701 24.529 1.00 78.19 109 GLN A C 1
ATOM 893 O O . GLN A 1 109 ? -26.250 -4.327 25.024 1.00 78.19 109 GLN A O 1
ATOM 898 N N . LEU A 1 110 ? -27.762 -4.211 23.371 1.00 79.44 110 LEU A N 1
ATOM 899 C CA . LEU A 1 110 ? -27.032 -3.233 22.567 1.00 79.44 110 LEU A CA 1
ATOM 900 C C . LEU A 1 110 ? -26.934 -1.872 23.270 1.00 79.44 110 LEU A C 1
ATOM 902 O O . LEU A 1 110 ? -25.852 -1.291 23.307 1.00 79.44 110 LEU A O 1
ATOM 906 N N . LYS A 1 111 ? -28.026 -1.397 23.885 1.00 79.38 111 LYS A N 1
ATOM 907 C CA . LYS A 1 111 ? -28.043 -0.191 24.729 1.00 79.38 111 LYS A CA 1
ATOM 908 C C . LYS A 1 111 ? -27.048 -0.318 25.878 1.00 79.38 111 LYS A C 1
ATOM 910 O O . LYS A 1 111 ? -26.241 0.586 26.073 1.00 79.38 111 LYS A O 1
ATOM 915 N N . ARG A 1 112 ? -27.055 -1.456 26.583 1.00 78.44 112 ARG A N 1
ATOM 916 C CA . ARG A 1 112 ? -26.134 -1.721 27.698 1.00 78.44 112 ARG A CA 1
ATOM 917 C C . ARG A 1 112 ? -24.673 -1.700 27.243 1.00 78.44 112 ARG A C 1
ATOM 919 O O . ARG A 1 112 ? -23.863 -1.022 27.865 1.00 78.44 112 ARG A O 1
ATOM 926 N N . LYS A 1 113 ? -24.346 -2.369 26.129 1.00 79.25 113 LYS A N 1
ATOM 927 C CA . LYS A 1 113 ? -22.993 -2.349 25.542 1.00 79.25 113 LYS A CA 1
ATOM 928 C C . LYS A 1 113 ? -22.548 -0.929 25.182 1.00 79.25 113 LYS A C 1
ATOM 930 O O . LYS A 1 113 ? -21.476 -0.506 25.598 1.00 79.25 113 LYS A O 1
ATOM 935 N N . PHE A 1 114 ? -23.401 -0.160 24.504 1.00 76.31 114 PHE A N 1
ATOM 936 C CA . PHE A 1 114 ? -23.085 1.221 24.127 1.00 76.31 114 PHE A CA 1
ATOM 937 C C . PHE A 1 114 ? -22.960 2.174 25.324 1.00 76.31 114 PHE A C 1
ATOM 939 O O . PHE A 1 114 ? -22.158 3.105 25.276 1.00 76.31 114 PHE A O 1
ATOM 946 N N . GLN A 1 115 ? -23.734 1.976 26.394 1.00 76.19 115 GLN A N 1
ATOM 947 C CA . GLN A 1 115 ? -23.608 2.767 27.624 1.00 76.19 115 GLN A CA 1
ATOM 948 C C . GLN A 1 115 ? -22.270 2.511 28.322 1.00 76.19 115 GLN A C 1
ATOM 950 O O . GLN A 1 115 ? -21.602 3.468 28.714 1.00 76.19 115 GLN A O 1
ATOM 955 N N . VAL A 1 116 ? -21.851 1.245 28.413 1.00 76.50 116 VAL A N 1
ATOM 956 C CA . VAL A 1 116 ? -20.532 0.871 28.945 1.00 76.50 116 VAL A CA 1
ATOM 957 C C . VAL A 1 116 ? -19.419 1.460 28.075 1.00 76.50 116 VAL A C 1
ATOM 959 O O . VAL A 1 116 ? -18.521 2.114 28.600 1.00 76.50 116 VAL A O 1
ATOM 962 N N . GLU A 1 117 ? -19.511 1.338 26.748 1.00 72.94 117 GLU A N 1
ATOM 963 C CA . GLU A 1 117 ? -18.544 1.947 25.823 1.00 72.94 117 GLU A CA 1
ATOM 964 C C . GLU A 1 117 ? -18.486 3.477 25.944 1.00 72.94 117 GLU A C 1
ATOM 966 O O . GLU A 1 117 ? -17.398 4.052 25.895 1.00 72.94 117 GLU A O 1
ATOM 971 N N . ARG A 1 118 ? -19.629 4.163 26.117 1.00 71.31 118 ARG A N 1
ATOM 972 C CA . ARG A 1 118 ? -19.647 5.619 26.348 1.00 71.31 118 ARG A CA 1
ATOM 973 C C . ARG A 1 118 ? -18.973 5.980 27.661 1.00 71.31 118 ARG A C 1
ATOM 975 O O . ARG A 1 118 ? -18.198 6.928 27.659 1.00 71.31 118 ARG A O 1
ATOM 982 N N . TYR A 1 119 ? -19.238 5.245 28.738 1.00 69.94 119 TYR A N 1
ATOM 983 C CA . TYR A 1 119 ? -18.599 5.477 30.033 1.00 69.94 119 TYR A CA 1
ATOM 984 C C . TYR A 1 119 ? -17.074 5.310 29.943 1.00 69.94 119 TYR A C 1
ATOM 986 O O . TYR A 1 119 ? -16.335 6.194 30.375 1.00 69.94 119 TYR A O 1
ATOM 994 N N . VAL A 1 120 ? -16.597 4.242 29.291 1.00 68.62 120 VAL A N 1
ATOM 995 C CA . VAL A 1 120 ? -15.160 4.004 29.056 1.00 68.62 120 VAL A CA 1
ATOM 996 C C . VAL A 1 120 ? -14.550 5.114 28.194 1.00 68.62 120 VAL A C 1
ATOM 998 O O . VAL A 1 120 ? -13.573 5.736 28.605 1.00 68.62 120 VAL A O 1
ATOM 1001 N N . LYS A 1 121 ? -15.174 5.462 27.060 1.00 65.12 121 LYS A N 1
ATOM 1002 C CA . LYS A 1 121 ? -14.704 6.558 26.191 1.00 65.12 121 LYS A CA 1
ATOM 1003 C C . LYS A 1 121 ? -14.697 7.915 26.885 1.00 65.12 121 LYS A C 1
ATOM 1005 O O . LYS A 1 121 ? -13.859 8.754 26.578 1.00 65.12 121 LYS A O 1
ATOM 1010 N N . GLN A 1 122 ? -15.643 8.165 27.786 1.00 63.81 122 GLN A N 1
ATOM 1011 C CA . GLN A 1 122 ? -15.725 9.414 28.539 1.00 63.81 122 GLN A CA 1
ATOM 1012 C C . GLN A 1 122 ? -14.632 9.486 29.611 1.00 63.81 122 GLN A C 1
ATOM 1014 O O . GLN A 1 122 ? -14.058 10.553 29.812 1.00 63.81 122 GLN A O 1
ATOM 1019 N N . LYS A 1 123 ? -14.273 8.344 30.209 1.00 62.00 123 LYS A N 1
ATOM 1020 C CA . LYS A 1 123 ? -13.121 8.202 31.108 1.00 62.00 123 LYS A CA 1
ATOM 1021 C C . LYS A 1 123 ? -11.785 8.391 30.370 1.00 62.00 123 LYS A C 1
ATOM 1023 O O . LYS A 1 123 ? -10.877 9.019 30.903 1.00 62.00 123 LYS A O 1
ATOM 1028 N N . GLU A 1 124 ? -11.685 7.923 29.125 1.00 61.06 124 GLU A N 1
ATOM 1029 C CA . GLU A 1 124 ? -10.501 8.101 28.265 1.00 61.06 124 GLU A CA 1
ATOM 1030 C C . GLU A 1 124 ? -10.400 9.484 27.604 1.00 61.06 124 GLU A C 1
ATOM 1032 O O . GLU A 1 124 ? -9.308 9.896 27.220 1.00 61.06 124 GLU A O 1
ATOM 1037 N N . LYS A 1 125 ? -11.506 10.235 27.501 1.00 53.22 125 LYS A N 1
ATOM 1038 C CA . LYS A 1 125 ? -11.564 11.565 26.863 1.00 53.22 125 LYS A CA 1
ATOM 1039 C C . LYS A 1 125 ? -10.655 12.613 27.518 1.00 53.22 125 LYS A C 1
ATOM 1041 O O . LYS A 1 125 ? -10.375 13.635 26.904 1.00 53.22 125 LYS A O 1
ATOM 1046 N N . HIS A 1 126 ? -10.200 12.356 28.745 1.00 49.25 126 HIS A N 1
ATOM 1047 C CA . HIS A 1 126 ? -9.234 13.188 29.463 1.00 49.25 126 HIS A CA 1
ATOM 1048 C C . HIS A 1 126 ? -7.772 12.954 29.041 1.00 49.25 126 HIS A C 1
ATOM 1050 O O . HIS A 1 126 ? -6.893 13.678 29.502 1.00 49.25 126 HIS A O 1
ATOM 1056 N N . ARG A 1 127 ? -7.484 11.989 28.155 1.00 60.72 127 ARG A N 1
ATOM 1057 C CA . ARG A 1 127 ? -6.166 11.839 27.523 1.00 60.72 127 ARG A CA 1
ATOM 1058 C C . ARG A 1 127 ? -6.183 12.509 26.150 1.00 60.72 127 ARG A C 1
ATOM 1060 O O . ARG A 1 127 ? -6.807 12.015 25.215 1.00 60.72 127 ARG A O 1
ATOM 1067 N N . HIS A 1 128 ? -5.500 13.643 26.030 1.00 62.00 128 HIS A N 1
ATOM 1068 C CA . HIS A 1 128 ? -5.203 14.231 24.727 1.00 62.00 128 HIS A CA 1
ATOM 1069 C C . HIS A 1 128 ? -4.155 13.354 24.037 1.00 62.00 128 HIS A C 1
ATOM 1071 O O . HIS A 1 128 ? -3.013 13.307 24.481 1.00 62.00 128 HIS A O 1
ATOM 1077 N N . TYR A 1 129 ? -4.553 12.645 22.981 1.00 71.25 129 TYR A N 1
ATOM 1078 C CA . TYR A 1 129 ? -3.623 11.860 22.174 1.00 71.25 129 TYR A CA 1
ATOM 1079 C C . TYR A 1 129 ? -2.928 12.768 21.160 1.00 71.25 129 TYR A C 1
ATOM 1081 O O . TYR A 1 129 ? -3.590 13.443 20.365 1.00 71.25 129 TYR A O 1
ATOM 1089 N N . GLY A 1 130 ? -1.599 12.797 21.205 1.00 78.06 130 GLY A N 1
ATOM 1090 C CA . GLY A 1 130 ? -0.765 13.558 20.275 1.00 78.06 130 GLY A CA 1
ATOM 1091 C C . GLY A 1 130 ? -0.078 12.670 19.238 1.00 78.06 130 GLY A C 1
ATOM 1092 O O . GLY A 1 130 ? -0.036 11.449 19.362 1.00 78.06 130 GLY A O 1
ATOM 1093 N N . VAL A 1 131 ? 0.550 13.291 18.234 1.00 76.00 131 VAL A N 1
ATOM 1094 C CA . VAL A 1 131 ? 1.412 12.582 17.261 1.00 76.00 131 VAL A CA 1
ATOM 1095 C C . VAL A 1 131 ? 2.605 11.909 17.964 1.00 76.00 131 VAL A C 1
ATOM 1097 O O . VAL A 1 131 ? 3.084 10.868 17.529 1.00 76.00 131 VAL A O 1
ATOM 1100 N N . LEU A 1 132 ? 3.042 12.450 19.105 1.00 79.12 132 LEU A N 1
ATOM 1101 C CA . LEU A 1 132 ? 4.093 11.860 19.939 1.00 79.12 132 LEU A CA 1
ATOM 1102 C C . LEU A 1 132 ? 3.690 10.500 20.536 1.00 79.12 132 LEU A C 1
ATOM 1104 O O . LEU A 1 132 ? 4.548 9.632 20.697 1.00 79.12 132 LEU A O 1
ATOM 1108 N N . ASP A 1 133 ? 2.398 10.262 20.795 1.00 79.94 133 ASP A N 1
ATOM 1109 C CA . ASP A 1 133 ? 1.930 8.979 21.340 1.00 79.94 133 ASP A CA 1
ATOM 1110 C C . ASP A 1 133 ? 2.040 7.833 20.323 1.00 79.94 133 ASP A C 1
ATOM 1112 O O . ASP A 1 133 ? 2.103 6.667 20.712 1.00 79.94 133 ASP A O 1
ATOM 1116 N N . LEU A 1 134 ? 2.152 8.152 19.029 1.00 76.94 134 LEU A N 1
ATOM 1117 C CA . LEU A 1 134 ? 2.410 7.175 17.968 1.00 76.94 134 LEU A CA 1
ATOM 1118 C C . LEU A 1 134 ? 3.807 6.546 18.075 1.00 76.94 134 LEU A C 1
ATOM 1120 O O . LEU A 1 134 ? 4.010 5.383 17.729 1.00 76.94 134 LEU A O 1
ATOM 1124 N N . VAL A 1 135 ? 4.774 7.331 18.555 1.00 80.38 135 VAL A N 1
ATOM 1125 C CA . VAL A 1 135 ? 6.195 6.958 18.648 1.00 80.38 135 VAL A CA 1
ATOM 1126 C C . VAL A 1 135 ? 6.554 6.482 20.062 1.00 80.38 135 VAL A C 1
ATOM 1128 O O . VAL A 1 135 ? 7.632 5.931 20.285 1.00 80.38 135 VAL A O 1
ATOM 1131 N N . ARG A 1 136 ? 5.639 6.664 21.021 1.00 78.38 136 ARG A N 1
ATOM 1132 C CA . ARG A 1 136 ? 5.861 6.419 22.447 1.00 78.38 136 ARG A CA 1
ATOM 1133 C C . ARG A 1 136 ? 6.038 4.942 22.794 1.00 78.38 136 ARG A C 1
ATOM 1135 O O . ARG A 1 136 ? 6.925 4.619 23.577 1.00 78.38 136 ARG A O 1
ATOM 1142 N N . THR A 1 137 ? 5.224 4.047 22.229 1.00 83.50 137 THR A N 1
ATOM 1143 C CA . THR A 1 137 ? 5.341 2.600 22.484 1.00 83.50 137 THR A CA 1
ATOM 1144 C C . THR A 1 137 ? 6.214 1.924 21.420 1.00 83.50 137 THR A C 1
ATOM 1146 O O . THR A 1 137 ? 6.103 2.229 20.228 1.00 83.50 137 THR A O 1
ATOM 1149 N N . PRO A 1 138 ? 7.099 0.983 21.803 1.00 82.50 138 PRO A N 1
ATOM 1150 C CA . PRO A 1 138 ? 8.111 0.435 20.897 1.00 82.50 138 PRO A CA 1
ATOM 1151 C C . PRO A 1 138 ? 7.503 -0.352 19.726 1.00 82.50 138 PRO A C 1
ATOM 1153 O O . PRO A 1 138 ? 7.982 -0.236 18.594 1.00 82.50 138 PRO A O 1
ATOM 1156 N N . ASN A 1 139 ? 6.419 -1.096 19.970 1.00 84.31 139 ASN A N 1
ATOM 1157 C CA . ASN A 1 139 ? 5.714 -1.857 18.935 1.00 84.31 139 ASN A CA 1
ATOM 1158 C C . ASN A 1 139 ? 4.992 -0.939 17.942 1.00 84.31 139 ASN A C 1
ATOM 1160 O O . ASN A 1 139 ? 5.076 -1.159 16.731 1.00 84.31 139 ASN A O 1
ATOM 1164 N N . LEU A 1 140 ? 4.311 0.105 18.430 1.00 84.00 140 LEU A N 1
ATOM 1165 C CA . LEU A 1 140 ? 3.611 1.056 17.566 1.00 84.00 140 LEU A CA 1
ATOM 1166 C C . LEU A 1 140 ? 4.601 1.890 16.752 1.00 84.00 140 LEU A C 1
ATOM 1168 O O . LEU A 1 140 ? 4.394 2.069 15.553 1.00 84.00 140 LEU A O 1
ATOM 1172 N N . ARG A 1 141 ? 5.722 2.299 17.356 1.00 88.31 141 ARG A N 1
ATOM 1173 C CA . ARG A 1 141 ? 6.814 2.994 16.666 1.00 88.31 141 ARG A CA 1
ATOM 1174 C C . ARG A 1 141 ? 7.367 2.172 15.507 1.00 88.31 141 ARG A C 1
ATOM 1176 O O . ARG A 1 141 ? 7.465 2.689 14.399 1.00 88.31 141 ARG A O 1
ATOM 1183 N N . ARG A 1 142 ? 7.690 0.890 15.727 1.00 88.69 142 ARG A N 1
ATOM 1184 C CA . ARG A 1 142 ? 8.203 0.007 14.663 1.00 88.69 142 ARG A CA 1
ATOM 1185 C C . ARG A 1 142 ? 7.214 -0.099 13.498 1.00 88.69 142 ARG A C 1
ATOM 1187 O O . ARG A 1 142 ? 7.609 0.075 12.351 1.00 88.69 142 ARG A O 1
ATOM 1194 N N . LYS A 1 143 ? 5.931 -0.326 13.792 1.00 88.75 143 LYS A N 1
ATOM 1195 C CA . LYS A 1 143 ? 4.859 -0.390 12.783 1.00 88.75 143 LYS A CA 1
ATOM 1196 C C . LYS A 1 143 ? 4.707 0.925 12.016 1.00 88.75 143 LYS A C 1
ATOM 1198 O O . LYS A 1 143 ? 4.636 0.911 10.794 1.00 88.75 143 LYS A O 1
ATOM 1203 N N . THR A 1 144 ? 4.705 2.046 12.735 1.00 90.12 144 THR A N 1
ATOM 1204 C CA . THR A 1 144 ? 4.581 3.397 12.171 1.00 90.12 144 THR A CA 1
ATOM 1205 C C . THR A 1 144 ? 5.742 3.706 11.234 1.00 90.12 144 THR A C 1
ATOM 1207 O O . THR A 1 144 ? 5.514 4.195 10.131 1.00 90.12 144 THR A O 1
ATOM 1210 N N . LEU A 1 145 ? 6.978 3.380 11.625 1.00 91.81 145 LEU A N 1
ATOM 1211 C CA . LEU A 1 145 ? 8.163 3.570 10.784 1.00 91.81 145 LEU A CA 1
ATOM 1212 C C . LEU A 1 145 ? 8.089 2.734 9.502 1.00 91.81 145 LEU A C 1
ATOM 1214 O O . LEU A 1 145 ? 8.316 3.266 8.420 1.00 91.81 145 LEU A O 1
ATOM 1218 N N . ILE A 1 146 ? 7.701 1.458 9.610 1.00 92.56 146 ILE A N 1
ATOM 1219 C CA . ILE A 1 146 ? 7.553 0.571 8.447 1.00 92.56 146 ILE A CA 1
ATOM 1220 C C . ILE A 1 146 ? 6.453 1.081 7.507 1.00 92.56 146 ILE A C 1
ATOM 1222 O O . ILE A 1 146 ? 6.696 1.219 6.312 1.00 92.56 146 ILE A O 1
ATOM 1226 N N . ILE A 1 147 ? 5.264 1.411 8.028 1.00 91.94 147 ILE A N 1
ATOM 1227 C CA . ILE A 1 147 ? 4.163 1.954 7.215 1.00 91.94 147 ILE A CA 1
ATOM 1228 C C . ILE A 1 147 ? 4.587 3.254 6.539 1.00 91.94 147 ILE A C 1
ATOM 1230 O O . ILE A 1 147 ? 4.309 3.437 5.360 1.00 91.94 147 ILE A O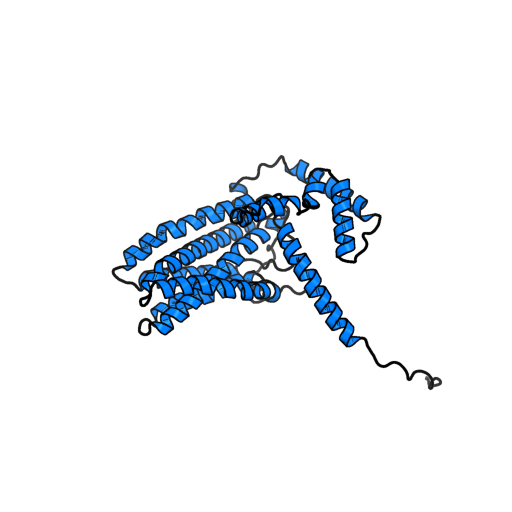 1
ATOM 1234 N N . THR A 1 148 ? 5.265 4.144 7.262 1.00 92.75 148 THR A N 1
ATOM 1235 C CA . THR A 1 148 ? 5.692 5.443 6.728 1.00 92.75 148 THR A CA 1
ATOM 1236 C C . THR A 1 148 ? 6.726 5.277 5.616 1.00 92.75 148 THR A C 1
ATOM 1238 O O . THR A 1 148 ? 6.608 5.932 4.584 1.00 92.75 148 THR A O 1
ATOM 1241 N N . PHE A 1 149 ? 7.679 4.353 5.771 1.00 94.19 149 PHE A N 1
ATOM 1242 C CA . PHE A 1 149 ? 8.630 4.011 4.712 1.00 94.19 149 PHE A CA 1
ATOM 1243 C C . PHE A 1 149 ? 7.924 3.443 3.474 1.00 94.19 149 PHE A C 1
ATOM 1245 O O . PHE A 1 149 ? 8.159 3.906 2.360 1.00 94.19 149 PHE A O 1
ATOM 1252 N N . ILE A 1 150 ? 6.993 2.501 3.660 1.00 93.81 150 ILE A N 1
ATOM 1253 C CA . ILE A 1 150 ? 6.212 1.935 2.551 1.00 93.81 150 ILE A CA 1
ATOM 1254 C C . ILE A 1 150 ? 5.367 3.020 1.870 1.00 93.81 150 ILE A C 1
ATOM 1256 O O . ILE A 1 150 ? 5.270 3.032 0.646 1.00 93.81 150 ILE A O 1
ATOM 1260 N N . TRP A 1 151 ? 4.794 3.954 2.632 1.00 93.50 151 TRP A N 1
ATOM 1261 C CA . TRP A 1 151 ? 4.017 5.074 2.095 1.00 93.50 151 TRP A CA 1
ATOM 1262 C C . TRP A 1 151 ? 4.873 6.014 1.257 1.00 93.50 151 TRP A C 1
ATOM 1264 O O . TRP A 1 151 ? 4.464 6.400 0.161 1.00 93.50 151 TRP A O 1
ATOM 1274 N N . PHE A 1 152 ? 6.070 6.340 1.745 1.00 93.56 152 PHE A N 1
ATOM 1275 C CA . PHE A 1 152 ? 7.051 7.134 1.017 1.00 93.56 152 PHE A CA 1
ATOM 1276 C C . PHE A 1 152 ? 7.431 6.467 -0.302 1.00 93.56 152 PHE A C 1
ATOM 1278 O O . PHE A 1 152 ? 7.251 7.067 -1.362 1.00 93.56 152 PHE A O 1
ATOM 1285 N N . THR A 1 153 ? 7.859 5.207 -0.262 1.00 93.25 153 THR A N 1
ATOM 1286 C CA . THR A 1 153 ? 8.220 4.446 -1.460 1.00 93.25 153 THR A CA 1
ATOM 1287 C C . THR A 1 153 ? 7.061 4.358 -2.451 1.00 93.25 153 THR A C 1
ATOM 1289 O O . THR A 1 153 ? 7.236 4.640 -3.633 1.00 93.25 153 THR A O 1
ATOM 1292 N N . ASN A 1 154 ? 5.863 4.009 -1.979 1.00 92.50 154 ASN A N 1
ATOM 1293 C CA . ASN A 1 154 ? 4.703 3.812 -2.841 1.00 92.50 154 ASN A CA 1
ATOM 1294 C C . ASN A 1 154 ? 4.284 5.121 -3.535 1.00 92.50 154 ASN A C 1
ATOM 1296 O O . ASN A 1 154 ? 4.137 5.163 -4.754 1.00 92.50 154 ASN A O 1
ATOM 1300 N N . THR A 1 155 ? 4.204 6.221 -2.782 1.00 91.75 155 THR A N 1
ATOM 1301 C CA . THR A 1 155 ? 3.851 7.538 -3.339 1.00 91.75 155 THR A CA 1
ATOM 1302 C C . THR A 1 155 ? 4.915 8.029 -4.328 1.00 91.75 155 THR A C 1
ATOM 1304 O O . THR A 1 155 ? 4.570 8.533 -5.395 1.00 91.75 155 THR A O 1
ATOM 1307 N N . SER A 1 156 ? 6.202 7.832 -4.013 1.00 90.94 156 SER A N 1
ATOM 1308 C CA . SER A 1 156 ? 7.322 8.207 -4.890 1.00 90.94 156 SER A CA 1
ATOM 1309 C C . SER A 1 156 ? 7.254 7.471 -6.228 1.00 90.94 156 SER A C 1
ATOM 1311 O O . SER A 1 156 ? 7.235 8.096 -7.285 1.00 90.94 156 SER A O 1
ATOM 1313 N N . VAL A 1 157 ? 7.162 6.140 -6.191 1.00 91.50 157 VAL A N 1
ATOM 1314 C CA . VAL A 1 157 ? 7.198 5.298 -7.395 1.00 91.50 157 VAL A CA 1
ATOM 1315 C C .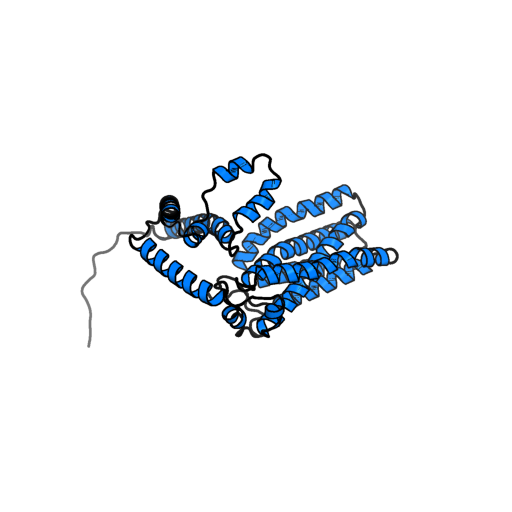 VAL A 1 157 ? 5.922 5.448 -8.221 1.00 91.50 157 VAL A C 1
ATOM 1317 O O . VAL A 1 157 ? 5.991 5.478 -9.447 1.00 91.50 157 VAL A O 1
ATOM 1320 N N . TYR A 1 158 ? 4.761 5.618 -7.581 1.00 90.38 158 TYR A N 1
ATOM 1321 C CA . TYR A 1 158 ? 3.503 5.865 -8.288 1.00 90.38 158 TYR A CA 1
ATOM 1322 C C . TYR A 1 158 ? 3.563 7.143 -9.133 1.00 90.38 158 TYR A C 1
ATOM 1324 O O . TYR A 1 158 ? 3.161 7.145 -10.301 1.00 90.38 158 TYR A O 1
ATOM 1332 N N . VAL A 1 159 ? 4.086 8.226 -8.553 1.00 89.19 159 VAL A N 1
ATOM 1333 C CA . VAL A 1 159 ? 4.247 9.500 -9.260 1.00 89.19 159 VAL A CA 1
ATOM 1334 C C . VAL A 1 159 ? 5.362 9.404 -10.303 1.00 89.19 159 VAL A C 1
ATOM 1336 O O . VAL A 1 159 ? 5.155 9.824 -11.438 1.00 89.19 159 VAL A O 1
ATOM 1339 N N . GLY A 1 160 ? 6.495 8.779 -9.975 1.00 88.62 160 GLY A N 1
ATOM 1340 C CA . GLY A 1 160 ? 7.613 8.605 -10.906 1.00 88.62 160 GLY A CA 1
ATOM 1341 C C . GLY A 1 160 ? 7.256 7.798 -12.154 1.00 88.62 160 GLY A C 1
ATOM 1342 O O . GLY A 1 160 ? 7.517 8.251 -13.264 1.00 88.62 160 GLY A O 1
ATOM 1343 N N . LEU A 1 161 ? 6.546 6.675 -12.008 1.00 86.69 161 LEU A N 1
ATOM 1344 C CA . LEU A 1 161 ? 6.037 5.903 -13.151 1.00 86.69 161 LEU A CA 1
ATOM 1345 C C . LEU A 1 161 ? 4.997 6.671 -13.975 1.00 86.69 161 LEU A C 1
ATOM 1347 O O . LEU A 1 161 ? 4.824 6.396 -15.161 1.00 86.69 161 LEU A O 1
ATOM 1351 N N . SER A 1 162 ? 4.288 7.622 -13.366 1.00 87.19 162 SER A N 1
ATOM 1352 C CA . SER A 1 162 ? 3.335 8.466 -14.092 1.00 87.19 162 SER A CA 1
ATOM 1353 C C . SER A 1 162 ? 4.054 9.530 -14.928 1.00 87.19 162 SER A C 1
ATOM 1355 O O . SER A 1 162 ? 3.639 9.781 -16.053 1.00 87.19 162 SER A O 1
ATOM 1357 N N . TYR A 1 163 ? 5.162 10.090 -14.428 1.00 84.50 163 TYR A N 1
ATOM 1358 C CA . TYR A 1 163 ? 6.032 10.981 -15.208 1.00 84.50 163 TYR A CA 1
ATOM 1359 C C . TYR A 1 163 ? 6.815 10.251 -16.303 1.00 84.50 163 TYR A C 1
ATOM 1361 O O . TYR A 1 163 ? 7.104 10.839 -17.338 1.00 84.50 163 TYR A O 1
ATOM 1369 N N . TYR A 1 164 ? 7.131 8.971 -16.100 1.00 80.88 164 TYR A N 1
ATOM 1370 C CA . TYR A 1 164 ? 7.873 8.166 -17.072 1.00 80.88 164 TYR A CA 1
ATOM 1371 C C . TYR A 1 164 ? 7.005 7.633 -18.230 1.00 80.88 164 TYR A C 1
ATOM 1373 O O . TYR A 1 164 ? 7.534 7.244 -19.265 1.00 80.88 164 TYR A O 1
ATOM 1381 N N . ALA A 1 165 ? 5.673 7.648 -18.091 1.00 81.25 165 ALA A N 1
ATOM 1382 C CA . ALA A 1 165 ? 4.733 7.157 -19.104 1.00 81.25 165 ALA A CA 1
ATOM 1383 C C . ALA A 1 165 ? 4.913 7.775 -20.514 1.00 81.25 165 ALA A C 1
ATOM 1385 O O . ALA A 1 165 ? 4.971 7.009 -21.477 1.00 81.25 165 ALA A O 1
ATOM 1386 N N . PRO A 1 166 ? 5.023 9.113 -20.679 1.00 79.00 166 PRO A N 1
ATOM 1387 C CA . PRO A 1 166 ? 5.254 9.717 -21.997 1.00 79.00 166 PRO A CA 1
ATOM 1388 C C . PRO A 1 166 ? 6.681 9.493 -22.520 1.00 79.00 166 PRO A C 1
ATOM 1390 O O . PRO A 1 166 ? 6.894 9.436 -23.723 1.00 79.00 166 PRO A O 1
ATOM 1393 N N . VAL A 1 167 ? 7.659 9.308 -21.628 1.00 75.69 167 VAL A N 1
ATOM 1394 C CA . VAL A 1 167 ? 9.088 9.190 -21.978 1.00 75.69 167 VAL A CA 1
ATOM 1395 C C . VAL A 1 167 ? 9.447 7.799 -22.526 1.00 75.69 167 VAL A C 1
ATOM 1397 O O . VAL A 1 167 ? 10.505 7.617 -23.121 1.00 75.69 167 VAL A O 1
ATOM 1400 N N . LEU A 1 168 ? 8.551 6.815 -22.386 1.00 71.56 168 LEU A N 1
ATOM 1401 C CA . LEU A 1 168 ? 8.756 5.419 -22.796 1.00 71.56 168 LEU A CA 1
ATOM 1402 C C . LEU A 1 168 ? 8.930 5.209 -24.319 1.00 71.56 168 LEU A C 1
ATOM 1404 O O . LEU A 1 168 ? 9.208 4.092 -24.755 1.00 71.56 168 LEU A O 1
ATOM 1408 N N . GLY A 1 169 ? 8.788 6.269 -25.121 1.00 67.81 169 GLY A N 1
ATOM 1409 C CA . GLY A 1 169 ? 8.834 6.226 -26.581 1.00 67.81 169 GLY A CA 1
ATOM 1410 C C . GLY A 1 169 ? 7.548 5.665 -27.201 1.00 67.81 169 GLY A C 1
ATOM 1411 O O . GLY A 1 169 ? 6.736 5.013 -26.541 1.00 67.81 169 GLY A O 1
ATOM 1412 N N . GLY A 1 170 ? 7.347 5.925 -28.495 1.00 75.94 170 GLY A N 1
ATOM 1413 C CA . GLY A 1 170 ? 6.120 5.562 -29.215 1.00 75.94 170 GLY A CA 1
ATOM 1414 C C . GLY A 1 170 ? 5.044 6.651 -29.152 1.00 75.94 170 GLY A C 1
ATOM 1415 O O . GLY A 1 170 ? 5.362 7.835 -29.133 1.00 75.94 170 GLY A O 1
ATOM 1416 N N . ASP A 1 171 ? 3.772 6.247 -29.168 1.00 84.25 171 ASP A N 1
ATOM 1417 C CA . ASP A 1 171 ? 2.633 7.167 -29.076 1.00 84.25 171 ASP A CA 1
ATOM 1418 C C . ASP A 1 171 ? 2.335 7.499 -27.603 1.00 84.25 171 ASP A C 1
ATOM 1420 O O . ASP A 1 171 ? 1.886 6.651 -26.824 1.00 84.25 171 ASP A O 1
ATOM 1424 N N . GLU A 1 172 ? 2.589 8.749 -27.219 1.00 84.50 172 GLU A N 1
ATOM 1425 C CA . GLU A 1 172 ? 2.393 9.261 -25.859 1.00 84.50 172 GLU A CA 1
ATOM 1426 C C . GLU A 1 172 ? 0.939 9.128 -25.378 1.00 84.50 172 GLU A C 1
ATOM 1428 O O . GLU A 1 172 ? 0.690 8.808 -24.208 1.00 84.50 172 GLU A O 1
ATOM 1433 N N . PHE A 1 173 ? -0.037 9.320 -26.274 1.00 86.75 173 PHE A N 1
ATOM 1434 C CA . PHE A 1 173 ? -1.457 9.206 -25.942 1.00 86.75 173 PHE A CA 1
ATOM 1435 C C . PHE A 1 173 ? -1.841 7.753 -25.679 1.00 86.75 173 PHE A C 1
ATOM 1437 O O . PHE A 1 173 ? -2.603 7.475 -24.746 1.00 86.75 173 PHE A O 1
ATOM 1444 N N . LEU A 1 174 ? -1.285 6.819 -26.458 1.00 85.56 174 LEU A N 1
ATOM 1445 C CA . LEU A 1 174 ? -1.494 5.389 -26.248 1.00 85.56 174 LEU A CA 1
ATOM 1446 C C . LEU A 1 174 ? -0.888 4.930 -24.915 1.00 85.56 174 LEU A C 1
ATOM 1448 O O . LEU A 1 174 ? -1.551 4.219 -24.158 1.00 85.56 174 LEU A O 1
ATOM 1452 N N . ASN A 1 175 ? 0.330 5.373 -24.593 1.00 86.06 175 ASN A N 1
ATOM 1453 C CA . ASN A 1 175 ? 0.998 5.038 -23.333 1.00 86.06 175 ASN A CA 1
ATOM 1454 C C . ASN A 1 175 ? 0.213 5.563 -22.121 1.00 86.06 175 ASN A C 1
ATOM 1456 O O . ASN A 1 175 ? 0.007 4.832 -21.148 1.00 86.06 175 ASN A O 1
ATOM 1460 N N . PHE A 1 176 ? -0.299 6.796 -22.193 1.00 86.25 176 PHE A N 1
ATOM 1461 C CA . PHE A 1 176 ? -1.144 7.363 -21.141 1.00 86.25 176 PHE A CA 1
ATOM 1462 C C . PHE A 1 176 ? -2.486 6.626 -21.008 1.00 86.25 176 PHE A C 1
ATOM 1464 O O . PHE A 1 176 ? -2.927 6.322 -19.894 1.00 86.25 176 PHE A O 1
ATOM 1471 N N . PHE A 1 177 ? -3.121 6.286 -22.134 1.00 88.12 177 PHE A N 1
ATOM 1472 C CA . PHE A 1 177 ? -4.351 5.494 -22.144 1.00 88.12 177 PHE A CA 1
ATOM 1473 C C . PHE A 1 177 ? -4.140 4.119 -21.502 1.00 88.12 177 PHE A C 1
ATOM 1475 O O . PHE A 1 177 ? -4.932 3.715 -20.651 1.00 88.12 177 PHE A O 1
ATOM 1482 N N . LEU A 1 178 ? -3.054 3.425 -21.849 1.00 87.12 178 LEU A N 1
ATOM 1483 C CA . LEU A 1 178 ? -2.700 2.127 -21.274 1.00 87.12 178 LEU A CA 1
ATOM 1484 C C . LEU A 1 178 ? -2.387 2.227 -19.779 1.00 87.12 178 LEU A C 1
ATOM 1486 O O . LEU A 1 178 ? -2.860 1.392 -19.007 1.00 87.12 178 LEU A O 1
ATOM 1490 N N . ALA A 1 179 ? -1.662 3.265 -19.351 1.00 85.56 179 ALA A N 1
ATOM 1491 C CA . ALA A 1 179 ? -1.366 3.502 -17.940 1.00 85.56 179 ALA A CA 1
ATOM 1492 C C . ALA A 1 179 ? -2.647 3.629 -17.097 1.00 85.56 179 ALA A C 1
ATOM 1494 O O . ALA A 1 179 ? -2.718 3.055 -16.010 1.00 85.56 179 ALA A O 1
ATOM 1495 N N . GLY A 1 180 ? -3.673 4.320 -17.609 1.00 85.88 180 GLY A N 1
ATOM 1496 C CA . GLY A 1 180 ? -4.983 4.410 -16.957 1.00 85.88 180 GLY A CA 1
ATOM 1497 C C . GLY A 1 180 ? -5.829 3.139 -17.099 1.00 85.88 180 GLY A C 1
ATOM 1498 O O . GLY A 1 180 ? -6.481 2.712 -16.145 1.00 85.88 180 GLY A O 1
ATOM 1499 N N . ALA A 1 181 ? -5.806 2.497 -18.270 1.00 89.00 181 ALA A N 1
ATOM 1500 C CA . ALA A 1 181 ? -6.585 1.290 -18.544 1.00 89.00 181 ALA A CA 1
ATOM 1501 C C . ALA A 1 181 ? -6.162 0.112 -17.658 1.00 89.00 181 ALA A C 1
ATOM 1503 O O . ALA A 1 181 ? -7.021 -0.656 -17.228 1.00 89.00 181 ALA A O 1
ATOM 1504 N N . VAL A 1 182 ? -4.868 -0.004 -17.340 1.00 90.31 182 VAL A N 1
ATOM 1505 C CA . VAL A 1 182 ? -4.308 -1.057 -16.477 1.00 90.31 182 VAL A CA 1
ATOM 1506 C C . VAL A 1 182 ? -4.792 -0.949 -15.025 1.00 90.31 182 VAL A C 1
ATOM 1508 O O . VAL A 1 182 ? -4.897 -1.967 -14.338 1.00 90.31 182 VAL A O 1
ATOM 1511 N N . GLU A 1 183 ? -5.178 0.232 -14.540 1.00 85.69 183 GLU A N 1
ATOM 1512 C CA . GLU A 1 183 ? -5.684 0.379 -13.166 1.00 85.69 183 GLU A CA 1
ATOM 1513 C C . GLU A 1 183 ? -7.032 -0.328 -12.955 1.00 85.69 183 GLU A C 1
ATOM 1515 O O . GLU A 1 183 ? -7.286 -0.890 -11.890 1.00 85.69 183 GLU A O 1
ATOM 1520 N N . LEU A 1 184 ? -7.889 -0.367 -13.979 1.00 86.81 184 LEU A N 1
ATOM 1521 C CA . LEU A 1 184 ? -9.210 -0.996 -13.895 1.00 86.81 184 LEU A CA 1
ATOM 1522 C C . LEU A 1 184 ? -9.157 -2.505 -13.584 1.00 86.81 184 LEU A C 1
ATOM 1524 O O . LEU A 1 184 ? -9.768 -2.916 -12.591 1.00 86.81 184 LEU A O 1
ATOM 1528 N N . PRO A 1 185 ? -8.446 -3.351 -14.361 1.00 86.75 185 PRO A N 1
ATOM 1529 C CA . PRO A 1 185 ? -8.332 -4.772 -14.053 1.00 86.75 185 PRO A CA 1
ATOM 1530 C C . PRO A 1 185 ? -7.591 -4.997 -12.735 1.00 86.75 185 PRO A C 1
ATOM 1532 O O . PRO A 1 185 ? -7.944 -5.920 -12.002 1.00 86.75 185 PRO A O 1
ATOM 1535 N N . THR A 1 186 ? -6.638 -4.124 -12.385 1.00 86.56 186 THR A N 1
ATOM 1536 C CA . THR A 1 186 ? -5.911 -4.191 -11.112 1.00 86.56 186 THR A CA 1
ATOM 1537 C C . THR A 1 186 ? -6.873 -4.281 -9.928 1.00 86.56 186 THR A C 1
ATOM 1539 O O . THR A 1 186 ? -6.757 -5.182 -9.098 1.00 86.56 186 THR A O 1
ATOM 1542 N N . TYR A 1 187 ? -7.884 -3.408 -9.873 1.00 83.31 187 TYR A N 1
ATOM 1543 C CA . TYR A 1 187 ? -8.854 -3.410 -8.775 1.00 83.31 187 TYR A CA 1
ATOM 1544 C C . TYR A 1 187 ? -9.736 -4.666 -8.746 1.00 83.31 187 TYR A C 1
ATOM 1546 O O . TYR A 1 187 ? -10.094 -5.138 -7.665 1.00 83.31 187 TYR A O 1
ATOM 1554 N N . VAL A 1 188 ? -10.059 -5.233 -9.913 1.00 86.06 188 VAL A N 1
ATOM 1555 C CA . VAL A 1 188 ? -10.861 -6.463 -10.020 1.00 86.06 188 VAL A CA 1
ATOM 1556 C C . VAL A 1 188 ? -10.092 -7.669 -9.480 1.00 86.06 188 VAL A C 1
ATOM 1558 O O . VAL A 1 188 ? -10.672 -8.477 -8.755 1.00 86.06 188 VAL A O 1
ATOM 1561 N N . PHE A 1 189 ? -8.795 -7.778 -9.779 1.00 84.81 189 PHE A N 1
ATOM 1562 C CA . PHE A 1 189 ? -7.938 -8.856 -9.269 1.00 84.81 189 PHE A CA 1
ATOM 1563 C C . PHE A 1 189 ? -7.551 -8.671 -7.802 1.00 84.81 189 PHE A C 1
ATOM 1565 O O . PHE A 1 189 ? -7.425 -9.648 -7.062 1.00 84.81 189 PHE A O 1
ATOM 1572 N N . LEU A 1 190 ? -7.392 -7.423 -7.363 1.00 86.00 190 LEU A N 1
ATOM 1573 C CA . LEU A 1 190 ? -6.966 -7.120 -6.006 1.00 86.00 190 LEU A CA 1
ATOM 1574 C C . LEU A 1 190 ? -7.984 -7.579 -4.957 1.00 86.00 190 LEU A C 1
ATOM 1576 O O . LEU A 1 190 ? -7.607 -8.065 -3.892 1.00 86.00 190 LEU A O 1
ATOM 1580 N N . TRP A 1 191 ? -9.276 -7.436 -5.252 1.00 80.44 191 TRP A N 1
ATOM 1581 C CA . TRP A 1 191 ? -10.336 -7.767 -4.304 1.00 80.44 191 TRP A CA 1
ATOM 1582 C C . TRP A 1 191 ? -10.303 -9.226 -3.818 1.00 80.44 191 TRP A C 1
ATOM 1584 O O . TRP A 1 191 ? -10.185 -9.432 -2.610 1.00 80.44 191 TRP A O 1
ATOM 1594 N N . PRO A 1 192 ? -10.334 -10.245 -4.702 1.00 83.94 192 PRO A N 1
ATOM 1595 C CA . PRO A 1 192 ? -10.202 -11.631 -4.269 1.00 83.94 192 PRO A CA 1
ATOM 1596 C C . PRO A 1 192 ? -8.827 -11.915 -3.649 1.00 83.94 192 PRO A C 1
ATOM 1598 O O . PRO A 1 192 ? -8.756 -12.676 -2.686 1.00 83.94 192 PRO A O 1
ATOM 1601 N N . ALA A 1 193 ? -7.746 -11.292 -4.131 1.00 83.12 193 ALA A N 1
ATOM 1602 C CA . ALA A 1 193 ? -6.411 -11.495 -3.564 1.00 83.12 193 ALA A CA 1
ATOM 1603 C C . ALA A 1 193 ? -6.354 -11.131 -2.067 1.00 83.12 193 ALA A C 1
ATOM 1605 O O . ALA A 1 193 ? -5.852 -11.918 -1.263 1.00 83.12 193 ALA A O 1
ATOM 1606 N N . MET A 1 194 ? -6.962 -10.005 -1.672 1.00 81.50 194 MET A N 1
ATOM 1607 C CA . MET A 1 194 ? -7.015 -9.564 -0.270 1.00 81.50 194 MET A CA 1
ATOM 1608 C C . MET A 1 194 ? -7.834 -10.482 0.648 1.00 81.50 194 MET A C 1
ATOM 1610 O O . MET A 1 194 ? -7.592 -10.492 1.859 1.00 81.50 194 MET A O 1
ATOM 1614 N N . ASP A 1 195 ? -8.802 -11.219 0.101 1.00 80.75 195 ASP A N 1
ATOM 1615 C CA . ASP A 1 195 ? -9.658 -12.136 0.861 1.00 80.75 195 ASP A CA 1
ATOM 1616 C C . ASP A 1 195 ? -9.051 -13.542 0.985 1.00 80.75 195 ASP A C 1
ATOM 1618 O O . ASP A 1 195 ? -9.257 -14.206 2.003 1.00 80.75 195 ASP A O 1
ATOM 1622 N N . TYR A 1 196 ? -8.302 -14.002 -0.025 1.00 79.44 196 TYR A N 1
ATOM 1623 C CA . TYR A 1 196 ? -7.695 -15.340 -0.033 1.00 79.44 196 TYR A CA 1
ATOM 1624 C C . TYR A 1 196 ? -6.276 -15.381 0.544 1.00 79.44 196 TYR A C 1
ATOM 1626 O O . TYR A 1 196 ? -5.980 -16.288 1.319 1.00 79.44 196 TYR A O 1
ATOM 1634 N N . TRP A 1 197 ? -5.403 -14.442 0.167 1.00 77.94 197 TRP A N 1
ATOM 1635 C CA . TRP A 1 197 ? -3.986 -14.440 0.569 1.00 77.94 197 TRP A CA 1
ATOM 1636 C C . TRP A 1 197 ? -3.685 -13.536 1.766 1.00 77.94 197 TRP A C 1
ATOM 1638 O O . TRP A 1 197 ? -2.555 -13.507 2.247 1.00 77.94 197 TRP A O 1
ATOM 1648 N N . GLY A 1 198 ? -4.680 -12.792 2.248 1.00 81.94 198 GLY A N 1
ATOM 1649 C CA . GLY A 1 198 ? -4.477 -11.788 3.283 1.00 81.94 198 GLY A CA 1
ATOM 1650 C C . GLY A 1 198 ? -3.856 -10.506 2.737 1.00 81.94 198 GLY A C 1
ATOM 1651 O O . GLY A 1 198 ? -3.522 -10.371 1.554 1.00 81.94 198 GLY A O 1
ATOM 1652 N N . ARG A 1 199 ? -3.750 -9.503 3.602 1.00 85.06 199 ARG A N 1
ATOM 1653 C CA . ARG A 1 199 ? -3.414 -8.139 3.178 1.00 85.06 199 ARG A CA 1
ATOM 1654 C C . ARG A 1 199 ? -1.906 -7.904 3.176 1.00 85.06 199 ARG A C 1
ATOM 1656 O O . ARG A 1 199 ? -1.410 -7.166 2.326 1.00 85.06 199 ARG A O 1
ATOM 1663 N N . ARG A 1 200 ? -1.159 -8.600 4.040 1.00 87.81 200 ARG A N 1
ATOM 1664 C CA . ARG A 1 200 ? 0.312 -8.547 4.087 1.00 87.81 200 ARG A CA 1
ATOM 1665 C C . ARG A 1 200 ? 0.944 -9.103 2.812 1.00 87.81 200 ARG A C 1
ATOM 1667 O O . ARG A 1 200 ? 1.760 -8.429 2.191 1.00 87.81 200 ARG A O 1
ATOM 1674 N N . TRP A 1 201 ? 0.554 -10.312 2.407 1.00 88.19 201 TRP A N 1
ATOM 1675 C CA . TRP A 1 201 ? 1.098 -10.950 1.204 1.00 88.19 201 TRP A CA 1
ATOM 1676 C C . TRP A 1 201 ? 0.693 -10.215 -0.063 1.00 88.19 201 TRP A C 1
ATOM 1678 O O . TRP A 1 201 ? 1.535 -9.999 -0.929 1.00 88.19 201 TRP A O 1
ATOM 1688 N N . THR A 1 202 ? -0.553 -9.745 -0.141 1.00 91.19 202 THR A N 1
ATOM 1689 C CA . THR A 1 202 ? -1.007 -8.943 -1.284 1.00 91.19 202 THR A CA 1
ATOM 1690 C C . THR A 1 202 ? -0.184 -7.655 -1.425 1.00 91.19 202 THR A C 1
ATOM 1692 O O . THR A 1 202 ? 0.212 -7.300 -2.537 1.00 91.19 202 THR A O 1
ATOM 1695 N N . LEU A 1 203 ? 0.155 -6.983 -0.315 1.00 91.25 203 LEU A N 1
ATOM 1696 C CA . LEU A 1 203 ? 1.037 -5.810 -0.328 1.00 91.25 203 LEU A CA 1
ATOM 1697 C C . LEU A 1 203 ? 2.467 -6.170 -0.762 1.00 91.25 203 LEU A C 1
ATOM 1699 O O . LEU A 1 203 ? 3.010 -5.530 -1.657 1.00 91.25 203 LEU A O 1
ATOM 1703 N N . CYS A 1 204 ? 3.058 -7.218 -0.184 1.00 93.00 204 CYS A N 1
ATOM 1704 C CA . CYS A 1 204 ? 4.420 -7.635 -0.519 1.00 93.00 204 CYS A CA 1
ATOM 1705 C C . CYS A 1 204 ? 4.555 -8.045 -1.988 1.00 93.00 204 CYS A C 1
ATOM 1707 O O . CYS A 1 204 ? 5.450 -7.572 -2.685 1.00 93.00 204 CYS A O 1
ATOM 1709 N N . VAL A 1 205 ? 3.672 -8.923 -2.465 1.00 93.12 205 VAL A N 1
ATOM 1710 C CA . VAL A 1 205 ? 3.725 -9.474 -3.824 1.00 93.12 205 VAL A CA 1
ATOM 1711 C C . VAL A 1 205 ? 3.530 -8.367 -4.855 1.00 93.12 205 VAL A C 1
ATOM 1713 O O . VAL A 1 205 ? 4.291 -8.299 -5.814 1.00 93.12 205 VAL A O 1
ATOM 1716 N N . SER A 1 206 ? 2.577 -7.457 -4.637 1.00 93.12 206 SER A N 1
ATOM 1717 C CA . SER A 1 206 ? 2.352 -6.338 -5.561 1.00 93.12 206 SER A CA 1
ATOM 1718 C C . SER A 1 206 ? 3.549 -5.385 -5.649 1.00 93.12 206 SER A C 1
ATOM 1720 O O . SER A 1 206 ? 3.943 -5.015 -6.756 1.00 93.12 206 SER A O 1
ATOM 1722 N N . MET A 1 207 ? 4.184 -5.055 -4.517 1.00 94.19 207 MET A N 1
ATO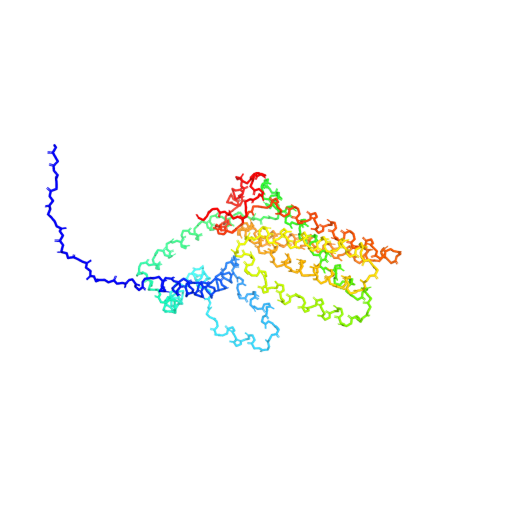M 1723 C CA . MET A 1 207 ? 5.381 -4.207 -4.503 1.00 94.19 207 MET A CA 1
ATOM 1724 C C . MET A 1 207 ? 6.589 -4.910 -5.131 1.00 94.19 207 MET A C 1
ATOM 1726 O O . MET A 1 207 ? 7.285 -4.314 -5.946 1.00 94.19 207 MET A O 1
ATOM 1730 N N . VAL A 1 208 ? 6.838 -6.182 -4.806 1.00 95.38 208 VAL A N 1
ATOM 1731 C CA . VAL A 1 208 ? 7.984 -6.923 -5.359 1.00 95.38 208 VAL A CA 1
ATOM 1732 C C . VAL A 1 208 ? 7.820 -7.150 -6.861 1.00 95.38 208 VAL A C 1
ATOM 1734 O O . VAL A 1 208 ? 8.761 -6.885 -7.601 1.00 95.38 208 VAL A O 1
ATOM 1737 N N . ILE A 1 209 ? 6.638 -7.564 -7.334 1.00 94.44 209 ILE A N 1
ATOM 1738 C CA . ILE A 1 209 ? 6.370 -7.713 -8.775 1.00 94.44 209 ILE A CA 1
ATOM 1739 C C . ILE A 1 209 ? 6.536 -6.368 -9.484 1.00 94.44 209 ILE A C 1
ATOM 1741 O O . ILE A 1 209 ? 7.209 -6.304 -10.511 1.00 94.44 209 ILE A O 1
ATOM 1745 N N . GLY A 1 210 ? 5.979 -5.290 -8.921 1.00 92.81 210 GLY A N 1
ATOM 1746 C CA . GLY A 1 210 ? 6.120 -3.957 -9.497 1.00 92.81 210 GLY A CA 1
ATOM 1747 C C . GLY A 1 210 ? 7.580 -3.497 -9.564 1.00 92.81 210 GLY A C 1
ATOM 1748 O O . GLY A 1 210 ? 8.017 -2.973 -10.586 1.00 92.81 210 GLY A O 1
ATOM 1749 N N . GLY A 1 211 ? 8.357 -3.743 -8.507 1.00 93.62 211 GLY A N 1
ATOM 1750 C CA . GLY A 1 211 ? 9.762 -3.346 -8.416 1.00 93.62 211 GLY A CA 1
ATOM 1751 C C . GLY A 1 211 ? 10.669 -4.160 -9.333 1.00 93.62 211 GLY A C 1
ATOM 1752 O O . GLY A 1 211 ? 11.492 -3.587 -10.041 1.00 93.62 211 GLY A O 1
ATOM 1753 N N . VAL A 1 212 ? 10.472 -5.480 -9.390 1.00 94.12 212 VAL A N 1
ATOM 1754 C CA . VAL A 1 212 ? 11.194 -6.365 -10.316 1.00 94.12 212 VAL A CA 1
ATOM 1755 C C . VAL A 1 212 ? 10.863 -6.015 -11.764 1.00 94.12 212 VAL A C 1
ATOM 1757 O O . VAL A 1 212 ? 11.773 -5.984 -12.583 1.00 94.12 212 VAL A O 1
ATOM 1760 N N . ALA A 1 213 ? 9.610 -5.679 -12.086 1.00 92.25 213 ALA A N 1
ATOM 1761 C CA . ALA A 1 213 ? 9.243 -5.226 -13.427 1.00 92.25 213 ALA A CA 1
ATOM 1762 C C . ALA A 1 213 ? 9.951 -3.911 -13.811 1.00 92.25 213 ALA A C 1
ATOM 1764 O O . ALA A 1 213 ? 10.488 -3.816 -14.912 1.00 92.25 213 ALA A O 1
ATOM 1765 N N . CYS A 1 214 ? 10.044 -2.944 -12.888 1.00 89.06 214 CYS A N 1
ATOM 1766 C CA . CYS A 1 214 ? 10.792 -1.692 -13.099 1.00 89.06 214 CYS A CA 1
ATOM 1767 C C . CYS A 1 214 ? 12.316 -1.902 -13.205 1.00 89.06 214 CYS A C 1
ATOM 1769 O O . CYS A 1 214 ? 13.015 -1.134 -13.862 1.00 89.06 214 CYS A O 1
ATOM 1771 N N . LEU A 1 215 ? 12.864 -2.936 -12.563 1.00 90.69 215 LEU A N 1
ATOM 1772 C CA . LEU A 1 215 ? 14.271 -3.314 -12.736 1.00 90.69 215 LEU A CA 1
ATOM 1773 C C . LEU A 1 215 ? 14.488 -4.079 -14.048 1.00 90.69 215 LEU A C 1
ATOM 1775 O O . LEU A 1 215 ? 15.507 -3.904 -14.707 1.00 90.69 215 LEU A O 1
ATOM 1779 N N . ALA A 1 216 ? 13.523 -4.892 -14.471 1.00 89.56 216 ALA A N 1
ATOM 1780 C CA . ALA A 1 216 ? 13.583 -5.616 -15.734 1.00 89.56 216 ALA A CA 1
ATOM 1781 C C . ALA A 1 216 ? 13.500 -4.674 -16.945 1.00 89.56 216 ALA A C 1
ATOM 1783 O O . ALA A 1 216 ? 14.157 -4.943 -17.950 1.00 89.56 216 ALA A O 1
ATOM 1784 N N . THR A 1 217 ? 12.784 -3.543 -16.848 1.00 83.19 217 THR A N 1
ATOM 1785 C CA . THR A 1 217 ? 12.782 -2.516 -17.910 1.00 83.19 217 THR A CA 1
ATOM 1786 C C . THR A 1 217 ? 14.175 -1.958 -18.196 1.00 83.19 217 THR A C 1
ATOM 1788 O O . THR A 1 217 ? 14.436 -1.536 -19.315 1.00 83.19 217 THR A O 1
ATOM 1791 N N . PHE A 1 218 ? 15.096 -1.988 -17.225 1.00 78.81 218 PHE A N 1
ATOM 1792 C CA . PHE A 1 218 ? 16.493 -1.628 -17.471 1.00 78.81 218 PHE A CA 1
ATOM 1793 C C . PHE A 1 218 ? 17.224 -2.674 -18.327 1.00 78.81 218 PHE A C 1
ATOM 1795 O O . PHE A 1 218 ? 17.970 -2.312 -19.230 1.00 78.81 218 PHE A O 1
ATOM 1802 N N . LEU A 1 219 ? 17.006 -3.966 -18.073 1.00 78.81 219 LEU A N 1
ATOM 1803 C CA . LEU A 1 219 ? 17.722 -5.036 -18.778 1.00 78.81 219 LEU A CA 1
ATOM 1804 C C . LEU A 1 219 ? 17.275 -5.194 -20.238 1.00 78.81 219 LEU A C 1
ATOM 1806 O O . LEU A 1 219 ? 18.033 -5.704 -21.059 1.00 78.81 219 LEU A O 1
ATOM 1810 N N . VAL A 1 220 ? 16.047 -4.777 -20.562 1.00 78.00 220 VAL A N 1
ATOM 1811 C CA . VAL A 1 220 ? 15.409 -5.014 -21.866 1.00 78.00 220 VAL A CA 1
ATOM 1812 C C . VAL A 1 220 ? 15.101 -3.694 -22.582 1.00 78.00 220 VAL A C 1
ATOM 1814 O O . VAL A 1 220 ? 13.992 -3.474 -23.050 1.00 78.00 220 VAL A O 1
ATOM 1817 N N . GLN A 1 221 ? 16.089 -2.802 -22.693 1.00 66.81 221 GLN A N 1
ATOM 1818 C CA . GLN A 1 221 ? 15.929 -1.523 -23.410 1.00 66.81 221 GLN A CA 1
ATOM 1819 C C . GLN A 1 221 ? 15.870 -1.656 -24.942 1.00 66.81 221 GLN A C 1
ATOM 1821 O O . GLN A 1 221 ? 15.542 -0.696 -25.630 1.00 66.81 221 GLN A O 1
ATOM 1826 N N . ASN A 1 222 ? 16.155 -2.839 -25.491 1.00 69.69 222 ASN A N 1
ATOM 1827 C CA . ASN A 1 222 ? 16.247 -3.042 -26.940 1.00 69.69 222 ASN A CA 1
ATOM 1828 C C . ASN A 1 222 ? 14.884 -3.231 -27.638 1.00 69.69 222 ASN A C 1
ATOM 1830 O O . ASN A 1 222 ? 14.826 -3.133 -28.861 1.00 69.69 222 ASN A O 1
ATOM 1834 N N . ASP A 1 223 ? 13.799 -3.504 -26.898 1.00 81.25 223 ASP A N 1
ATOM 1835 C CA . ASP A 1 223 ? 12.460 -3.729 -27.468 1.00 81.25 223 ASP A CA 1
ATOM 1836 C C . ASP A 1 223 ? 11.393 -2.870 -26.764 1.00 81.25 223 ASP A C 1
ATOM 1838 O O . ASP A 1 223 ? 11.103 -3.020 -25.569 1.00 81.25 223 ASP A O 1
ATOM 1842 N N . THR A 1 224 ? 10.775 -1.972 -27.535 1.00 79.44 224 THR A N 1
ATOM 1843 C CA . THR A 1 224 ? 9.740 -1.039 -27.070 1.00 79.44 224 THR A CA 1
ATOM 1844 C C . THR A 1 224 ? 8.473 -1.758 -26.610 1.00 79.44 224 THR A C 1
ATOM 1846 O O . THR A 1 224 ? 7.852 -1.341 -25.630 1.00 79.44 224 THR A O 1
ATOM 1849 N N . ARG A 1 225 ? 8.102 -2.879 -27.245 1.00 83.06 225 ARG A N 1
ATOM 1850 C CA . ARG A 1 225 ? 6.909 -3.654 -26.861 1.00 83.06 225 ARG A CA 1
ATOM 1851 C C . ARG A 1 225 ? 7.109 -4.331 -25.514 1.00 83.06 225 ARG A C 1
ATOM 1853 O O . ARG A 1 225 ? 6.208 -4.317 -24.678 1.00 83.06 225 ARG A O 1
ATOM 1860 N N . VAL A 1 226 ? 8.292 -4.901 -25.290 1.00 86.38 226 VAL A N 1
ATOM 1861 C CA . VAL A 1 226 ? 8.618 -5.573 -24.025 1.00 86.38 226 VAL A CA 1
ATOM 1862 C C . VAL A 1 226 ? 8.722 -4.559 -22.888 1.00 86.38 226 VAL A C 1
ATOM 1864 O O . VAL A 1 226 ? 8.183 -4.797 -21.806 1.00 86.38 226 VAL A O 1
ATOM 1867 N N . THR A 1 227 ? 9.321 -3.395 -23.150 1.00 85.12 227 THR A N 1
ATOM 1868 C CA . THR A 1 227 ? 9.407 -2.294 -22.179 1.00 85.12 227 THR A CA 1
ATOM 1869 C C . THR A 1 227 ? 8.022 -1.803 -21.762 1.00 85.12 227 THR A C 1
ATOM 1871 O O . THR A 1 227 ? 7.763 -1.634 -20.571 1.00 85.12 227 THR A O 1
ATOM 1874 N N . LEU A 1 228 ? 7.099 -1.655 -22.716 1.00 86.25 228 LEU A N 1
ATOM 1875 C CA . LEU A 1 228 ? 5.719 -1.258 -22.446 1.00 86.25 228 LEU A CA 1
ATOM 1876 C C . LEU A 1 228 ? 4.965 -2.303 -21.611 1.00 86.25 228 LEU A C 1
ATOM 1878 O O . LEU A 1 228 ? 4.281 -1.944 -20.654 1.00 86.25 228 LEU A O 1
ATOM 1882 N N . VAL A 1 229 ? 5.118 -3.597 -21.912 1.00 89.00 229 VAL A N 1
ATOM 1883 C CA . VAL A 1 229 ? 4.498 -4.667 -21.108 1.00 89.00 229 VAL A CA 1
ATOM 1884 C C . VAL A 1 229 ? 5.034 -4.653 -19.676 1.00 89.00 229 VAL A C 1
ATOM 1886 O O . VAL A 1 229 ? 4.251 -4.709 -18.726 1.00 89.00 229 VAL A O 1
ATOM 1889 N N . LEU A 1 230 ? 6.351 -4.531 -19.500 1.00 89.75 230 LEU A N 1
ATOM 1890 C CA . LEU A 1 230 ? 6.975 -4.446 -18.178 1.00 89.75 230 LEU A CA 1
ATOM 1891 C C . LEU A 1 230 ? 6.539 -3.184 -17.418 1.00 89.75 230 LEU A C 1
ATOM 1893 O O . LEU A 1 230 ? 6.243 -3.266 -16.225 1.00 89.75 230 LEU A O 1
ATOM 1897 N N . TYR A 1 231 ? 6.408 -2.047 -18.106 1.00 89.50 231 TYR A N 1
ATOM 1898 C CA . TYR A 1 231 ? 5.845 -0.821 -17.544 1.00 89.50 231 TYR A CA 1
ATOM 1899 C C . TYR A 1 231 ? 4.406 -1.031 -17.057 1.00 89.50 231 TYR A C 1
ATOM 1901 O O . TYR A 1 231 ? 4.086 -0.678 -15.921 1.00 89.50 231 TYR A O 1
ATOM 1909 N N . CYS A 1 232 ? 3.547 -1.663 -17.863 1.00 90.25 232 CYS A N 1
ATOM 1910 C CA . CYS A 1 232 ? 2.175 -1.983 -17.467 1.00 90.25 232 CYS A CA 1
ATOM 1911 C C . CYS A 1 232 ? 2.136 -2.901 -16.235 1.00 90.25 232 CYS A C 1
ATOM 1913 O O . CYS A 1 232 ? 1.342 -2.664 -15.324 1.00 90.25 232 CYS A O 1
ATOM 1915 N N . VAL A 1 233 ? 3.012 -3.908 -16.154 1.00 92.62 233 VAL A N 1
ATOM 1916 C CA . VAL A 1 233 ? 3.124 -4.778 -14.968 1.00 92.62 233 VAL A CA 1
ATOM 1917 C C . VAL A 1 233 ? 3.594 -3.986 -13.742 1.00 92.62 233 VAL A C 1
ATOM 1919 O O . VAL A 1 233 ? 3.021 -4.137 -12.659 1.00 92.62 233 VAL A O 1
ATOM 1922 N N . GLY A 1 234 ? 4.574 -3.095 -13.911 1.00 92.25 234 GLY A N 1
ATOM 1923 C CA . GLY A 1 234 ? 5.034 -2.163 -12.879 1.00 92.25 234 GLY A CA 1
ATOM 1924 C C . GLY A 1 234 ? 3.906 -1.275 -12.354 1.00 92.25 234 GLY A C 1
ATOM 1925 O O . GLY A 1 234 ? 3.668 -1.204 -11.143 1.00 92.25 234 GLY A O 1
ATOM 1926 N N . LYS A 1 235 ? 3.155 -0.661 -13.276 1.00 90.75 235 LYS A N 1
ATOM 1927 C CA . LYS A 1 235 ? 2.012 0.213 -12.989 1.00 90.75 235 LYS A CA 1
ATOM 1928 C C . LYS A 1 235 ? 0.873 -0.541 -12.288 1.00 90.75 235 LYS A C 1
ATOM 1930 O O . LYS A 1 235 ? 0.314 -0.043 -11.316 1.00 90.75 235 LYS A O 1
ATOM 1935 N N . MET A 1 236 ? 0.577 -1.770 -12.706 1.00 92.12 236 MET A N 1
ATOM 1936 C CA . MET A 1 236 ? -0.397 -2.646 -12.040 1.00 92.12 236 MET A CA 1
ATOM 1937 C C . MET A 1 236 ? 0.024 -2.991 -10.602 1.00 92.12 236 MET A C 1
ATOM 1939 O O . MET A 1 236 ? -0.796 -2.948 -9.677 1.00 92.12 236 MET A O 1
ATOM 1943 N N . GLY A 1 237 ? 1.305 -3.315 -10.400 1.00 92.06 237 GLY A N 1
ATOM 1944 C CA . GLY A 1 237 ? 1.863 -3.623 -9.083 1.00 92.06 237 GLY A CA 1
ATOM 1945 C C . GLY A 1 237 ? 1.736 -2.444 -8.120 1.00 92.06 237 GLY A C 1
ATOM 1946 O O . GLY A 1 237 ? 1.154 -2.586 -7.044 1.00 92.06 237 GLY A O 1
ATOM 1947 N N . ILE A 1 238 ? 2.183 -1.255 -8.534 1.00 92.38 238 ILE A N 1
ATOM 1948 C CA . ILE A 1 238 ? 2.120 -0.062 -7.680 1.00 92.38 238 ILE A CA 1
ATOM 1949 C C . ILE A 1 238 ? 0.675 0.362 -7.377 1.00 92.38 238 ILE A C 1
ATOM 1951 O O . ILE A 1 238 ? 0.357 0.657 -6.224 1.00 92.38 238 ILE A O 1
ATOM 1955 N N . SER A 1 239 ? -0.228 0.314 -8.363 1.00 89.62 239 SER A N 1
ATOM 1956 C CA . SER A 1 239 ? -1.642 0.666 -8.168 1.00 89.62 239 SER A CA 1
ATOM 1957 C C . SER A 1 239 ? -2.345 -0.296 -7.206 1.00 89.62 239 SER A C 1
ATOM 1959 O O . SER A 1 239 ? -3.149 0.132 -6.376 1.00 89.62 239 SER A O 1
ATOM 1961 N N . SER A 1 240 ? -1.987 -1.586 -7.237 1.00 89.81 240 SER A N 1
ATOM 1962 C CA . SER A 1 240 ? -2.444 -2.567 -6.243 1.00 89.81 240 SER A CA 1
ATOM 1963 C C . SER A 1 240 ? -1.989 -2.182 -4.836 1.00 89.81 240 SER A C 1
ATOM 1965 O O . SER A 1 240 ? -2.801 -2.087 -3.911 1.00 89.81 240 SER A O 1
ATOM 1967 N N . SER A 1 241 ? -0.690 -1.918 -4.667 1.00 90.62 241 SER A N 1
ATOM 1968 C CA . SER A 1 241 ? -0.115 -1.564 -3.369 1.00 90.62 241 SER A CA 1
ATOM 1969 C C . SER A 1 241 ? -0.707 -0.265 -2.814 1.00 90.62 241 SER A C 1
ATOM 1971 O O . SER A 1 241 ? -0.895 -0.148 -1.602 1.00 90.62 241 SER A O 1
ATOM 1973 N N . PHE A 1 242 ? -1.022 0.706 -3.680 1.00 87.31 242 PHE A N 1
ATOM 1974 C CA . PHE A 1 242 ? -1.623 1.992 -3.305 1.00 87.31 242 PHE A CA 1
ATOM 1975 C C . PHE A 1 242 ? -3.013 1.841 -2.666 1.00 87.31 242 PHE A C 1
ATOM 1977 O O . PHE A 1 242 ? -3.387 2.639 -1.809 1.00 87.31 242 PHE A O 1
ATOM 1984 N N . VAL A 1 243 ? -3.764 0.790 -3.013 1.00 87.31 243 VAL A N 1
ATOM 1985 C CA . VAL A 1 243 ? -5.061 0.484 -2.383 1.00 87.31 243 VAL A CA 1
ATOM 1986 C C . VAL A 1 243 ? -4.903 -0.316 -1.093 1.00 87.31 243 VAL A C 1
ATOM 1988 O O . VAL A 1 243 ? -5.596 -0.043 -0.110 1.00 87.31 243 VAL A O 1
ATOM 1991 N N . VAL A 1 244 ? -3.993 -1.292 -1.067 1.00 87.50 244 VAL A N 1
ATOM 1992 C CA . VAL A 1 244 ? -3.809 -2.173 0.100 1.00 87.50 244 VAL A CA 1
ATOM 1993 C C . VAL A 1 244 ? -3.170 -1.438 1.275 1.00 87.50 244 VAL A C 1
ATOM 1995 O O . VAL A 1 244 ? -3.543 -1.678 2.422 1.00 87.50 244 VAL A O 1
ATOM 1998 N N . LEU A 1 245 ? -2.220 -0.534 1.021 1.00 89.25 245 LEU A N 1
ATOM 1999 C CA . LEU A 1 245 ? -1.463 0.134 2.079 1.00 89.25 245 LEU A CA 1
ATOM 2000 C C . LEU A 1 245 ? -2.347 0.971 3.030 1.00 89.25 245 LEU A C 1
ATOM 2002 O O . LEU A 1 245 ? -2.243 0.767 4.243 1.00 89.25 245 LEU A O 1
ATOM 2006 N N . PRO A 1 246 ? -3.238 1.869 2.558 1.00 86.56 246 PRO A N 1
ATOM 2007 C CA . PRO A 1 246 ? -4.143 2.602 3.442 1.00 86.56 246 PRO A CA 1
ATOM 2008 C C . PRO A 1 246 ? -5.093 1.685 4.216 1.00 86.56 246 PRO A C 1
ATOM 2010 O O . PRO A 1 246 ? -5.403 1.970 5.374 1.00 86.56 246 PRO A O 1
ATOM 2013 N N . LEU A 1 247 ? -5.530 0.577 3.603 1.00 86.50 247 LEU A N 1
ATOM 2014 C CA . LEU A 1 247 ? -6.372 -0.422 4.262 1.00 86.50 247 LEU A CA 1
ATOM 2015 C C . LEU A 1 247 ? -5.612 -1.088 5.417 1.00 86.50 247 LEU A C 1
ATOM 2017 O O . LEU A 1 247 ? -6.074 -1.040 6.557 1.00 86.50 247 LEU A O 1
ATOM 2021 N N . MET A 1 248 ? -4.406 -1.593 5.149 1.00 84.69 248 MET A N 1
ATOM 2022 C CA . MET A 1 248 ? -3.507 -2.170 6.153 1.00 84.69 248 MET A CA 1
ATOM 2023 C C . MET A 1 248 ? -3.184 -1.192 7.281 1.00 84.69 248 MET A C 1
ATOM 2025 O O . MET A 1 248 ? -3.237 -1.553 8.455 1.00 84.69 248 MET A O 1
ATOM 2029 N N . ALA A 1 249 ? -2.891 0.066 6.947 1.00 85.12 249 ALA A N 1
ATOM 2030 C CA . ALA A 1 249 ? -2.648 1.105 7.940 1.00 85.12 249 ALA A CA 1
ATOM 2031 C C . ALA A 1 249 ? -3.882 1.322 8.829 1.00 85.12 249 ALA A C 1
ATOM 2033 O O . ALA A 1 249 ? -3.760 1.428 10.050 1.00 85.12 249 ALA A O 1
ATOM 2034 N N . SER A 1 250 ? -5.080 1.335 8.239 1.00 83.94 250 SER A N 1
ATOM 2035 C CA . SER A 1 250 ? -6.320 1.479 8.999 1.00 83.94 250 SER A CA 1
ATOM 2036 C C . SER A 1 250 ? -6.589 0.282 9.917 1.00 83.94 250 SER A C 1
ATOM 2038 O O . SER A 1 250 ? -7.088 0.474 11.017 1.00 83.94 250 SER A O 1
ATOM 2040 N N . GLU A 1 251 ? -6.225 -0.936 9.528 1.00 84.44 251 GLU A N 1
ATOM 2041 C CA . GLU A 1 251 ? -6.400 -2.126 10.369 1.00 84.44 251 GLU A CA 1
ATOM 2042 C C . GLU A 1 251 ? -5.347 -2.200 11.486 1.00 84.44 251 GLU A C 1
ATOM 2044 O O . GLU A 1 251 ? -5.651 -2.643 12.594 1.00 84.44 251 GLU A O 1
ATOM 2049 N N . LEU A 1 252 ? -4.133 -1.700 11.230 1.00 83.81 252 LEU A N 1
ATOM 2050 C CA . LEU A 1 252 ? -3.020 -1.760 12.175 1.00 83.81 252 LEU A CA 1
ATOM 2051 C C . LEU A 1 252 ? -3.036 -0.640 13.223 1.00 83.81 252 LEU A C 1
ATOM 2053 O O . LEU A 1 252 ? -2.627 -0.866 14.367 1.00 83.81 252 LEU A O 1
ATOM 2057 N N . TYR A 1 253 ? -3.478 0.566 12.853 1.00 82.44 253 TYR A N 1
ATOM 2058 C CA . TYR A 1 253 ? -3.529 1.685 13.789 1.00 82.44 253 TYR A CA 1
ATOM 2059 C C . TYR A 1 253 ? -4.759 1.605 14.714 1.00 82.44 253 TYR A C 1
ATOM 2061 O O . TYR A 1 253 ? -5.898 1.456 14.235 1.00 82.44 253 TYR A O 1
ATOM 2069 N N . PRO A 1 254 ? -4.566 1.792 16.038 1.00 79.50 254 PRO A N 1
ATOM 2070 C CA . PRO A 1 254 ? -5.667 1.774 16.987 1.00 79.50 254 PRO A CA 1
ATOM 2071 C C . PRO A 1 254 ? -6.626 2.936 16.753 1.00 79.50 254 PRO A C 1
ATOM 2073 O O . PRO A 1 254 ? -6.210 4.035 16.382 1.00 79.50 254 PRO A O 1
ATOM 2076 N N . THR A 1 255 ? -7.922 2.701 16.973 1.00 76.56 255 THR A N 1
ATOM 2077 C CA . THR A 1 255 ? -8.981 3.648 16.568 1.00 76.56 255 THR A CA 1
ATOM 2078 C C . THR A 1 255 ? -8.799 5.066 17.116 1.00 76.56 255 THR A C 1
ATOM 2080 O O . THR A 1 255 ? -9.148 6.022 16.425 1.00 76.56 255 THR A O 1
ATOM 2083 N N . VAL A 1 256 ? -8.200 5.208 18.304 1.00 76.75 256 VAL A N 1
ATOM 2084 C CA . VAL A 1 256 ? -7.924 6.497 18.961 1.00 76.75 256 VAL A CA 1
ATOM 2085 C C . VAL A 1 256 ? -6.886 7.361 18.238 1.00 76.75 256 VAL A C 1
ATOM 2087 O O . VAL A 1 256 ? -6.994 8.583 18.271 1.00 76.75 256 VAL A O 1
ATOM 2090 N N . VAL A 1 257 ? -5.914 6.755 17.549 1.00 80.06 257 VAL A N 1
ATOM 2091 C CA . VAL A 1 257 ? -4.810 7.471 16.873 1.00 80.06 257 VAL A CA 1
ATOM 2092 C C . VAL A 1 257 ? -4.703 7.150 15.382 1.00 80.06 257 VAL A C 1
ATOM 2094 O O . VAL A 1 257 ? -3.820 7.661 14.701 1.00 80.06 257 VAL A O 1
ATOM 2097 N N . ARG A 1 258 ? -5.626 6.351 14.837 1.00 82.31 258 ARG A N 1
ATOM 2098 C CA . ARG A 1 258 ? -5.664 5.956 13.422 1.00 82.31 258 ARG A CA 1
ATOM 2099 C C . ARG A 1 258 ? -5.642 7.137 12.465 1.00 82.31 258 ARG A C 1
ATOM 2101 O O . ARG A 1 258 ? -4.830 7.152 11.547 1.00 82.31 258 ARG A O 1
ATOM 2108 N N . GLY A 1 259 ? -6.505 8.127 12.691 1.00 81.75 259 GLY A N 1
ATOM 2109 C CA . GLY A 1 259 ? -6.565 9.317 11.840 1.00 81.75 259 GLY A CA 1
ATOM 2110 C C . GLY A 1 259 ? -5.258 10.113 11.863 1.00 81.75 259 GLY A C 1
ATOM 2111 O O . GLY A 1 259 ? -4.775 10.528 10.811 1.00 81.75 259 GLY A O 1
ATOM 2112 N N . LEU A 1 260 ? -4.655 10.260 13.048 1.00 85.06 260 LEU A N 1
ATOM 2113 C CA . LEU A 1 260 ? -3.365 10.930 13.217 1.00 85.06 260 LEU A CA 1
ATOM 2114 C C . LEU A 1 260 ? -2.254 10.156 12.504 1.00 85.06 260 LEU A C 1
ATOM 2116 O O . LEU A 1 260 ? -1.552 10.736 11.686 1.00 85.06 260 LEU A O 1
ATOM 2120 N N . GLY A 1 261 ? -2.148 8.846 12.730 1.00 84.19 261 GLY A N 1
ATOM 2121 C CA . GLY A 1 261 ? -1.101 8.021 12.130 1.00 84.19 261 GLY A CA 1
ATOM 2122 C C . GLY A 1 261 ? -1.166 7.936 10.614 1.00 84.19 261 GLY A C 1
ATOM 2123 O O . GLY A 1 261 ? -0.147 8.109 9.952 1.00 84.19 261 GLY A O 1
ATOM 2124 N N . MET A 1 262 ? -2.361 7.761 10.046 1.00 86.62 262 MET A N 1
ATOM 2125 C CA . MET A 1 262 ? -2.533 7.777 8.591 1.00 86.62 262 MET A CA 1
ATOM 2126 C C . MET A 1 262 ? -2.163 9.138 7.989 1.00 86.62 262 MET A C 1
ATOM 2128 O O . MET A 1 262 ? -1.488 9.189 6.963 1.00 86.62 262 MET A O 1
ATOM 2132 N N . SER A 1 263 ? -2.554 10.238 8.640 1.00 87.50 263 SER A N 1
ATOM 2133 C CA . SER A 1 263 ? -2.245 11.588 8.154 1.00 87.50 263 SER A CA 1
ATOM 2134 C C . SER A 1 263 ? -0.748 11.885 8.242 1.00 87.50 263 SER A C 1
ATOM 2136 O O . SER A 1 263 ? -0.161 12.349 7.268 1.00 87.50 263 SER A O 1
ATOM 2138 N N . THR A 1 264 ? -0.103 11.563 9.366 1.00 86.81 264 THR A N 1
ATOM 2139 C CA . THR A 1 264 ? 1.343 11.755 9.546 1.00 86.81 264 THR A CA 1
ATOM 2140 C C . THR A 1 264 ? 2.146 10.931 8.540 1.00 86.81 264 THR A C 1
ATOM 2142 O O . THR A 1 264 ? 3.020 11.486 7.875 1.00 86.81 264 THR A O 1
ATOM 2145 N N . SER A 1 265 ? 1.823 9.644 8.358 1.00 87.44 265 SER A N 1
ATOM 2146 C CA . SER A 1 265 ? 2.487 8.807 7.348 1.00 87.44 265 SER A CA 1
ATOM 2147 C C . SER A 1 265 ? 2.267 9.336 5.927 1.00 87.44 265 SER A C 1
ATOM 2149 O O . SER A 1 265 ? 3.202 9.321 5.130 1.00 87.44 265 SER A O 1
ATOM 2151 N N . SER A 1 266 ? 1.077 9.861 5.615 1.00 87.19 266 SER A N 1
ATOM 2152 C CA . SER A 1 266 ? 0.798 10.454 4.303 1.00 87.19 266 SER A CA 1
ATOM 2153 C C . SER A 1 266 ? 1.585 11.739 4.048 1.00 87.19 266 SER A C 1
ATOM 2155 O O . SER A 1 266 ? 2.056 11.931 2.931 1.00 87.19 266 SER A O 1
ATOM 2157 N N . VAL A 1 267 ? 1.746 12.609 5.050 1.00 90.44 267 VAL A N 1
ATOM 2158 C CA . VAL A 1 267 ? 2.541 13.846 4.921 1.00 90.44 267 VAL A CA 1
ATOM 2159 C C . VAL A 1 267 ? 4.008 13.519 4.656 1.00 90.44 267 VAL A C 1
ATOM 2161 O O . VAL A 1 267 ? 4.611 14.093 3.755 1.00 90.44 267 VAL A O 1
ATOM 2164 N N . VAL A 1 268 ? 4.572 12.550 5.381 1.00 89.81 268 VAL A N 1
ATOM 2165 C CA . VAL A 1 268 ? 5.940 12.080 5.109 1.00 89.81 268 VAL A CA 1
ATOM 2166 C C . VAL A 1 268 ? 6.021 11.432 3.726 1.00 89.81 268 VAL A C 1
ATOM 2168 O O . VAL A 1 268 ? 6.980 11.654 2.994 1.00 89.81 268 VAL A O 1
ATOM 2171 N N . GLY A 1 269 ? 4.990 10.686 3.326 1.00 88.75 269 GLY A N 1
ATOM 2172 C CA . GLY A 1 269 ? 4.914 10.087 2.000 1.00 88.75 269 GLY A CA 1
ATOM 2173 C C . GLY A 1 269 ? 4.891 11.103 0.855 1.00 88.75 269 GLY A C 1
ATOM 2174 O O . GLY A 1 269 ? 5.475 10.849 -0.196 1.00 88.75 269 GLY A O 1
ATOM 2175 N N . MET A 1 270 ? 4.288 12.275 1.073 1.00 89.06 270 MET A N 1
ATOM 2176 C CA . MET A 1 270 ? 4.261 13.373 0.101 1.00 89.06 270 MET A CA 1
ATOM 2177 C C . MET A 1 270 ? 5.636 13.988 -0.169 1.00 89.06 270 MET A C 1
ATOM 2179 O O . MET A 1 270 ? 5.810 14.601 -1.218 1.00 89.06 270 MET A O 1
ATOM 2183 N N . LEU A 1 271 ? 6.625 13.789 0.708 1.00 90.19 271 LEU A N 1
ATOM 2184 C CA . LEU A 1 271 ? 8.001 14.206 0.424 1.00 90.19 271 LEU A CA 1
ATOM 2185 C C . LEU A 1 271 ? 8.582 13.448 -0.776 1.00 90.19 271 LEU A C 1
ATOM 2187 O O . LEU A 1 271 ? 9.381 13.998 -1.521 1.00 90.19 271 LEU A O 1
ATOM 2191 N N . GLY A 1 272 ? 8.144 12.210 -1.007 1.00 87.06 272 GLY A N 1
ATOM 2192 C CA . GLY A 1 272 ? 8.607 11.368 -2.107 1.00 87.06 272 GLY A CA 1
ATOM 2193 C C . GLY A 1 272 ? 8.434 11.997 -3.493 1.00 87.06 272 GLY A C 1
ATOM 2194 O O . GLY A 1 272 ? 9.425 12.263 -4.173 1.00 87.06 272 GLY A O 1
ATOM 2195 N N . PRO A 1 273 ? 7.193 12.314 -3.903 1.00 86.88 273 PRO A N 1
ATOM 2196 C CA . PRO A 1 273 ? 6.908 13.027 -5.147 1.00 86.88 273 PRO A CA 1
ATOM 2197 C C . PRO A 1 273 ? 7.631 14.362 -5.323 1.00 86.88 273 PRO A C 1
ATOM 2199 O O . PRO A 1 273 ? 7.812 14.778 -6.459 1.00 86.88 273 PRO A O 1
ATOM 2202 N N . VAL A 1 274 ? 8.039 15.036 -4.242 1.00 89.56 274 VAL A N 1
ATOM 2203 C CA . VAL A 1 274 ? 8.810 16.289 -4.331 1.00 89.56 274 VAL A CA 1
ATOM 2204 C C . VAL A 1 274 ? 10.225 16.023 -4.853 1.00 89.56 274 VAL A C 1
ATOM 2206 O O . VAL A 1 274 ? 10.744 16.811 -5.637 1.00 89.56 274 VAL A O 1
ATOM 2209 N N . PHE A 1 275 ? 10.835 14.893 -4.482 1.00 83.88 275 PHE A N 1
ATOM 2210 C CA . PHE A 1 275 ? 12.177 14.514 -4.940 1.00 83.88 275 PHE A CA 1
ATOM 2211 C C . PHE A 1 275 ? 12.188 13.827 -6.311 1.00 83.88 275 PHE A C 1
ATOM 2213 O O . PHE A 1 275 ? 13.217 13.807 -6.980 1.00 83.88 275 PHE A O 1
ATOM 2220 N N . ILE A 1 276 ? 11.063 13.267 -6.756 1.00 85.75 276 ILE A N 1
ATOM 2221 C CA . ILE A 1 276 ? 10.999 12.497 -8.005 1.00 85.75 276 ILE A CA 1
ATOM 2222 C C . ILE A 1 276 ? 11.335 13.326 -9.254 1.00 85.75 276 ILE A C 1
ATOM 2224 O O . ILE A 1 276 ? 12.168 12.860 -10.026 1.00 85.75 276 ILE A O 1
ATOM 2228 N N . PRO A 1 277 ? 10.783 14.536 -9.471 1.00 83.19 277 PRO A N 1
ATOM 2229 C CA . PRO A 1 277 ? 11.170 15.373 -10.604 1.00 83.19 277 PRO A CA 1
ATOM 2230 C C . PRO A 1 277 ? 12.667 15.689 -10.623 1.00 83.19 277 PRO A C 1
ATOM 2232 O O . PRO A 1 277 ? 13.256 15.721 -11.693 1.00 83.19 277 PRO A O 1
ATOM 2235 N N . LEU A 1 278 ? 13.297 15.848 -9.452 1.00 83.00 278 LEU A N 1
ATOM 2236 C CA . LEU A 1 278 ? 14.745 16.041 -9.351 1.00 83.00 278 LEU A CA 1
ATOM 2237 C C . LEU A 1 278 ? 15.503 14.795 -9.831 1.00 83.00 278 LEU A C 1
ATOM 2239 O O . LEU A 1 278 ? 16.454 14.917 -10.592 1.00 83.00 278 LEU A O 1
ATOM 2243 N N . ILE A 1 279 ? 15.060 13.597 -9.435 1.00 81.06 279 ILE A N 1
ATOM 2244 C CA . ILE A 1 279 ? 15.647 12.325 -9.890 1.00 81.06 279 ILE A CA 1
ATOM 2245 C C . ILE A 1 279 ? 15.457 12.141 -11.401 1.00 81.06 279 ILE A C 1
ATOM 2247 O O . ILE A 1 279 ? 16.378 11.696 -12.078 1.00 81.06 279 ILE A O 1
ATOM 2251 N N . VAL A 1 280 ? 14.277 12.476 -11.927 1.00 76.62 280 VAL A N 1
ATOM 2252 C CA . VAL A 1 280 ? 13.971 12.378 -13.363 1.00 76.62 280 VAL A CA 1
ATOM 2253 C C . VAL A 1 280 ? 14.809 13.372 -14.167 1.00 76.62 280 VAL A C 1
ATOM 2255 O O . VAL A 1 280 ? 15.374 12.979 -15.178 1.00 76.62 280 VAL A O 1
ATOM 2258 N N . TYR A 1 281 ? 14.960 14.608 -13.684 1.00 79.19 281 TYR A N 1
ATOM 2259 C CA . TYR A 1 281 ? 15.795 15.634 -14.314 1.00 79.19 281 TYR A CA 1
ATOM 2260 C C . TYR A 1 281 ? 17.282 15.249 -14.317 1.00 79.19 281 TYR A C 1
ATOM 2262 O O . TYR A 1 281 ? 17.944 15.340 -15.343 1.00 79.19 281 TYR A O 1
ATOM 2270 N N . LEU A 1 282 ? 17.805 14.713 -13.205 1.00 73.19 282 LEU A N 1
ATOM 2271 C CA . LEU A 1 282 ? 19.160 14.138 -13.168 1.00 73.19 282 LEU A CA 1
ATOM 2272 C C . LEU A 1 282 ? 19.322 12.936 -14.121 1.00 73.19 282 LEU A C 1
ATOM 2274 O O . LEU A 1 282 ? 20.439 12.584 -14.489 1.00 73.19 282 LEU A O 1
ATOM 2278 N N . GLY A 1 283 ? 18.217 12.291 -14.496 1.00 65.56 283 GLY A N 1
ATOM 2279 C CA . GLY A 1 283 ? 18.174 11.176 -15.433 1.00 65.56 283 GLY A CA 1
ATOM 2280 C C . GLY A 1 283 ? 18.165 11.577 -16.909 1.00 65.56 283 GLY A C 1
ATOM 2281 O O . GLY A 1 283 ? 18.165 10.674 -17.742 1.00 65.56 283 GLY A O 1
ATOM 2282 N N . GLU A 1 284 ? 18.172 12.867 -17.264 1.00 66.06 284 GLU A N 1
ATOM 2283 C CA . GLU A 1 284 ? 18.218 13.295 -18.674 1.00 66.06 284 GLU A CA 1
ATOM 2284 C C . GLU A 1 284 ? 19.518 12.862 -19.377 1.00 66.06 284 GLU A C 1
ATOM 2286 O O . GLU A 1 284 ? 19.496 12.553 -20.566 1.00 66.06 284 GLU A O 1
ATOM 2291 N N . GLU A 1 285 ? 20.628 12.734 -18.642 1.00 65.19 285 GLU A N 1
ATOM 2292 C CA . GLU A 1 285 ? 21.887 12.198 -19.184 1.00 65.19 285 GLU A CA 1
ATOM 2293 C C . GLU A 1 285 ? 21.920 10.658 -19.204 1.00 65.19 285 GLU A C 1
ATOM 2295 O O . GLU A 1 285 ? 22.603 10.057 -20.032 1.00 65.19 285 GLU A O 1
ATOM 2300 N N . MET A 1 286 ? 21.167 10.002 -18.311 1.00 66.12 286 MET A N 1
ATOM 2301 C CA . MET A 1 286 ? 21.099 8.542 -18.165 1.00 66.12 286 MET A CA 1
ATOM 2302 C C . MET A 1 286 ? 19.670 8.108 -17.810 1.00 66.12 286 MET A C 1
ATOM 2304 O O . MET A 1 286 ? 19.337 7.921 -16.635 1.00 66.12 286 MET A O 1
ATOM 2308 N N . LEU A 1 287 ? 18.844 7.859 -18.837 1.00 65.94 287 LEU A N 1
ATOM 2309 C CA . LEU A 1 287 ? 17.420 7.477 -18.722 1.00 65.94 287 LEU A CA 1
ATOM 2310 C C . LEU A 1 287 ? 17.164 6.259 -17.807 1.00 65.94 287 LEU A C 1
ATOM 2312 O O . LEU A 1 287 ? 16.061 6.010 -17.325 1.00 65.94 287 LEU A O 1
ATOM 2316 N N . VAL A 1 288 ? 18.213 5.478 -17.578 1.00 72.00 288 VAL A N 1
ATOM 2317 C CA . VAL A 1 288 ? 18.251 4.243 -16.798 1.00 72.00 288 VAL A CA 1
ATOM 2318 C C . VAL A 1 288 ? 18.175 4.489 -15.286 1.00 72.00 288 VAL A C 1
ATOM 2320 O O . VAL A 1 288 ? 17.609 3.686 -14.539 1.00 72.00 288 VAL A O 1
ATOM 2323 N N . LEU A 1 289 ? 18.771 5.585 -14.816 1.00 79.31 289 LEU A N 1
ATOM 2324 C CA . LEU A 1 289 ? 19.039 5.815 -13.398 1.00 79.31 289 LEU A CA 1
ATOM 2325 C C . LEU A 1 289 ? 17.755 5.971 -12.554 1.00 79.31 289 LEU A C 1
ATOM 2327 O O . LEU A 1 289 ? 17.667 5.338 -11.495 1.00 79.31 289 LEU A O 1
ATOM 2331 N N . PRO A 1 290 ? 16.713 6.693 -13.016 1.00 82.81 290 PRO A N 1
ATOM 2332 C CA . PRO A 1 290 ? 15.459 6.821 -12.273 1.00 82.81 290 PRO A CA 1
ATOM 2333 C C . PRO A 1 290 ? 14.741 5.481 -12.060 1.00 82.81 290 PRO A C 1
ATOM 2335 O O . PRO A 1 290 ? 14.212 5.231 -10.976 1.00 82.81 290 PRO A O 1
ATOM 2338 N N . LEU A 1 291 ? 14.744 4.593 -13.063 1.00 82.25 291 LEU A N 1
ATOM 2339 C CA . LEU A 1 291 ? 14.083 3.283 -12.991 1.00 82.25 291 LEU A CA 1
ATOM 2340 C C . LEU A 1 291 ? 14.740 2.358 -11.964 1.00 82.25 291 LEU A C 1
ATOM 2342 O O . LEU A 1 291 ? 14.036 1.690 -11.205 1.00 82.25 291 LEU A O 1
ATOM 2346 N N . ILE A 1 292 ? 16.074 2.355 -11.890 1.00 87.88 292 ILE A N 1
ATOM 2347 C CA . ILE A 1 292 ? 16.814 1.549 -10.909 1.00 87.88 292 ILE A CA 1
ATOM 2348 C C . ILE A 1 292 ? 16.523 2.034 -9.486 1.00 87.88 292 ILE A C 1
ATOM 2350 O O . ILE A 1 292 ? 16.245 1.225 -8.594 1.00 87.88 292 ILE A O 1
ATOM 2354 N N . VAL A 1 293 ? 16.538 3.351 -9.264 1.00 89.38 293 VAL A N 1
ATOM 2355 C CA . VAL A 1 293 ? 16.241 3.942 -7.951 1.00 89.38 293 VAL A CA 1
ATOM 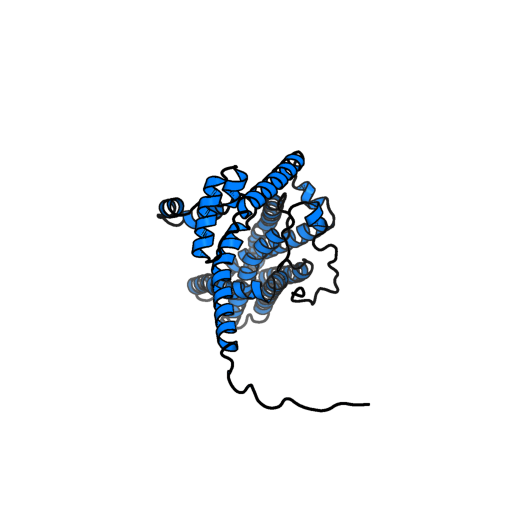2356 C C . VAL A 1 293 ? 14.800 3.635 -7.537 1.00 89.38 293 VAL A C 1
ATOM 2358 O O . VAL A 1 293 ? 14.566 3.145 -6.433 1.00 89.38 293 VAL A O 1
ATOM 2361 N N . MET A 1 294 ? 13.828 3.836 -8.428 1.00 89.56 294 MET A N 1
ATOM 2362 C CA . MET A 1 294 ? 12.421 3.537 -8.143 1.00 89.56 294 MET A CA 1
ATOM 2363 C C . MET A 1 294 ? 12.175 2.040 -7.907 1.00 89.56 294 MET A C 1
ATOM 2365 O O . MET A 1 294 ? 11.494 1.673 -6.948 1.00 89.56 294 MET A O 1
ATOM 2369 N N . GLY A 1 295 ? 12.749 1.172 -8.743 1.00 91.19 295 GLY A N 1
ATOM 2370 C CA . GLY A 1 295 ? 12.604 -0.279 -8.636 1.00 91.19 295 GLY A CA 1
ATOM 2371 C C . GLY A 1 295 ? 13.222 -0.837 -7.354 1.00 91.19 295 GLY A C 1
ATOM 2372 O O . GLY A 1 295 ? 12.571 -1.598 -6.636 1.00 91.19 295 GLY A O 1
ATOM 2373 N N . SER A 1 296 ? 14.439 -0.410 -7.009 1.00 92.75 296 SER A N 1
ATOM 2374 C CA . SER A 1 296 ? 15.118 -0.828 -5.773 1.00 92.75 296 SER A CA 1
ATOM 2375 C C . SER A 1 296 ? 14.392 -0.349 -4.513 1.00 92.75 296 SER A C 1
ATOM 2377 O O . SER A 1 296 ? 14.180 -1.148 -3.595 1.00 92.75 296 SER A O 1
ATOM 2379 N N . LEU A 1 297 ? 13.922 0.906 -4.486 1.00 92.94 297 LEU A N 1
ATOM 2380 C CA . LEU A 1 297 ? 13.084 1.420 -3.399 1.00 92.94 297 LEU A CA 1
ATOM 2381 C C . LEU A 1 297 ? 11.802 0.598 -3.253 1.00 92.94 297 LEU A C 1
ATOM 2383 O O . LEU A 1 297 ? 11.424 0.256 -2.129 1.00 92.94 297 LEU A O 1
ATOM 2387 N N . LEU A 1 298 ? 11.151 0.246 -4.367 1.00 94.12 298 LEU A N 1
ATOM 2388 C CA . LEU A 1 298 ? 9.910 -0.526 -4.358 1.00 94.12 298 LEU A CA 1
ATOM 2389 C C . LEU A 1 298 ? 10.112 -1.951 -3.826 1.00 94.12 298 LEU A C 1
ATOM 2391 O O . LEU A 1 298 ? 9.331 -2.398 -2.982 1.00 94.12 298 LEU A O 1
ATOM 2395 N N . VAL A 1 299 ? 11.186 -2.633 -4.237 1.00 95.44 299 VAL A N 1
ATOM 2396 C CA . VAL A 1 299 ? 11.558 -3.958 -3.707 1.00 95.44 299 VAL A CA 1
ATOM 2397 C C . VAL A 1 299 ? 11.888 -3.880 -2.214 1.00 95.44 299 VAL A C 1
ATOM 2399 O O . VAL A 1 299 ? 11.403 -4.710 -1.443 1.00 95.44 299 VAL A O 1
ATOM 2402 N N . ALA A 1 300 ? 12.642 -2.865 -1.779 1.00 94.62 300 ALA A N 1
ATOM 2403 C CA . ALA A 1 300 ? 12.938 -2.650 -0.363 1.00 94.62 300 ALA A CA 1
ATOM 2404 C C . ALA A 1 300 ? 11.657 -2.413 0.455 1.00 94.62 300 ALA A C 1
ATOM 2406 O O . ALA A 1 300 ? 11.480 -3.004 1.521 1.00 94.62 300 ALA A O 1
ATOM 2407 N N . GLY A 1 301 ? 10.719 -1.616 -0.065 1.00 92.94 301 GLY A N 1
ATOM 2408 C CA . GLY A 1 301 ? 9.404 -1.410 0.545 1.00 92.94 301 GLY A CA 1
ATOM 2409 C C . GLY A 1 301 ? 8.584 -2.702 0.640 1.00 92.94 301 GLY A C 1
ATOM 2410 O O . GLY A 1 301 ? 8.005 -2.987 1.691 1.00 92.94 301 GLY A O 1
ATOM 2411 N N . GLY A 1 302 ? 8.598 -3.524 -0.413 1.00 92.38 302 GLY A N 1
ATOM 2412 C CA . GLY A 1 302 ? 7.971 -4.846 -0.422 1.00 92.38 302 GLY A CA 1
ATOM 2413 C C . GLY A 1 302 ? 8.569 -5.781 0.632 1.00 92.38 302 GLY A C 1
ATOM 2414 O O . GLY A 1 302 ? 7.831 -6.368 1.422 1.00 92.38 302 GLY A O 1
ATOM 2415 N N . ALA A 1 303 ? 9.897 -5.841 0.741 1.00 91.62 303 ALA A N 1
ATOM 2416 C CA . ALA A 1 303 ? 10.580 -6.620 1.775 1.00 91.62 303 ALA A CA 1
ATOM 2417 C C . ALA A 1 303 ? 10.244 -6.117 3.192 1.00 91.62 303 ALA A C 1
ATOM 2419 O O . ALA A 1 303 ? 9.935 -6.915 4.080 1.00 91.62 303 ALA A O 1
ATOM 2420 N N . CYS A 1 304 ? 10.213 -4.796 3.402 1.00 90.62 304 CYS A N 1
ATOM 2421 C CA . CYS A 1 304 ? 9.783 -4.195 4.664 1.00 90.62 304 CYS A CA 1
ATOM 2422 C C . CYS A 1 304 ? 8.328 -4.536 5.014 1.00 90.62 304 CYS A C 1
ATOM 2424 O O . CYS A 1 304 ? 8.008 -4.693 6.194 1.00 90.62 304 CYS A O 1
ATOM 2426 N N . SER A 1 305 ? 7.450 -4.698 4.020 1.00 89.06 305 SER A N 1
ATOM 2427 C CA . SER A 1 305 ? 6.048 -5.062 4.255 1.00 89.06 305 SER A CA 1
ATOM 2428 C C . SER A 1 305 ? 5.884 -6.449 4.886 1.00 89.06 305 SER A C 1
ATOM 2430 O O . SER A 1 305 ? 4.944 -6.670 5.652 1.00 89.06 305 SER A O 1
ATOM 2432 N N . LEU A 1 306 ? 6.844 -7.360 4.680 1.00 86.44 306 LEU A N 1
ATOM 2433 C CA . LEU A 1 306 ? 6.855 -8.658 5.352 1.00 86.44 306 LEU A CA 1
ATOM 2434 C C . LEU A 1 306 ? 7.080 -8.535 6.860 1.00 86.44 306 LEU A C 1
ATOM 2436 O O . LEU A 1 306 ? 6.748 -9.471 7.573 1.00 86.44 306 LEU A O 1
ATOM 2440 N N . LEU A 1 307 ? 7.601 -7.420 7.375 1.00 85.31 307 LEU A N 1
ATOM 2441 C CA . LEU A 1 307 ? 7.773 -7.230 8.818 1.00 85.31 307 LEU A CA 1
ATOM 2442 C C . LEU A 1 307 ? 6.464 -6.843 9.529 1.00 85.31 307 LEU A C 1
ATOM 2444 O O . LEU A 1 307 ? 6.443 -6.738 10.757 1.00 85.31 307 LEU A O 1
ATOM 2448 N N . LEU A 1 308 ? 5.388 -6.590 8.780 1.00 84.56 308 LEU A N 1
ATOM 2449 C CA . LEU A 1 308 ? 4.081 -6.257 9.339 1.00 84.56 308 LEU A CA 1
ATOM 2450 C C . LEU A 1 308 ? 3.328 -7.531 9.759 1.00 84.56 308 LEU A C 1
ATOM 2452 O O . LEU A 1 308 ? 3.414 -8.552 9.071 1.00 84.56 308 LEU A O 1
ATOM 2456 N N . PRO A 1 309 ? 2.563 -7.489 10.864 1.00 82.56 309 PRO A N 1
ATOM 2457 C CA . PRO A 1 309 ? 1.673 -8.585 11.228 1.00 82.56 309 PRO A CA 1
ATOM 2458 C C . PRO A 1 309 ? 0.492 -8.679 10.248 1.00 82.56 309 PRO A C 1
ATOM 2460 O O . PRO A 1 309 ? 0.057 -7.674 9.686 1.00 82.56 309 PRO A O 1
ATOM 2463 N N . GLU A 1 310 ? -0.040 -9.888 10.061 1.00 81.06 310 GLU A N 1
ATOM 2464 C CA . GLU A 1 310 ? -1.254 -10.113 9.267 1.00 81.06 310 GLU A CA 1
ATOM 2465 C C . GLU A 1 310 ? -2.491 -9.604 10.021 1.00 81.06 310 GLU A C 1
ATOM 2467 O O . GLU A 1 310 ? -2.623 -9.805 11.231 1.00 81.06 310 GLU A O 1
ATOM 2472 N N . THR A 1 311 ? -3.402 -8.954 9.300 1.00 77.88 311 THR A N 1
ATOM 2473 C CA . THR A 1 311 ? -4.618 -8.337 9.853 1.00 77.88 311 THR A CA 1
ATOM 2474 C C . THR A 1 311 ? -5.897 -9.086 9.465 1.00 77.88 311 THR A C 1
ATOM 2476 O O . THR A 1 311 ? -6.969 -8.800 10.001 1.00 77.88 311 THR A O 1
ATOM 2479 N N . LEU A 1 312 ? -5.807 -10.074 8.566 1.00 71.38 312 LEU A N 1
ATOM 2480 C CA . LEU A 1 312 ? -6.943 -10.884 8.125 1.00 71.38 312 LEU A CA 1
ATOM 2481 C C . LEU A 1 312 ? -7.669 -11.559 9.308 1.00 71.38 312 LEU A C 1
ATOM 2483 O O . LEU A 1 312 ? -7.068 -12.306 10.077 1.00 71.38 312 LEU A O 1
ATOM 2487 N N . ASN A 1 313 ? -8.983 -11.319 9.408 1.00 68.56 313 ASN A N 1
ATOM 2488 C CA . ASN A 1 313 ? -9.894 -11.840 10.442 1.00 68.56 313 ASN A CA 1
ATOM 2489 C C . ASN A 1 313 ? -9.531 -11.480 11.895 1.00 68.56 313 ASN A C 1
ATOM 2491 O O . ASN A 1 313 ? -10.022 -12.118 12.825 1.00 68.56 313 ASN A O 1
ATOM 2495 N N . GLN A 1 314 ? -8.707 -10.454 12.108 1.00 71.69 314 GLN A N 1
ATOM 2496 C CA . GLN A 1 314 ? -8.360 -9.985 13.445 1.00 71.69 314 GLN A CA 1
ATOM 2497 C C . GLN A 1 314 ? -9.292 -8.861 13.913 1.00 71.69 314 GLN A C 1
ATOM 2499 O O . GLN A 1 314 ? -9.775 -8.047 13.123 1.00 71.69 314 GLN A O 1
ATOM 2504 N N . HIS A 1 315 ? -9.537 -8.792 15.223 1.00 69.56 315 HIS A N 1
ATOM 2505 C CA . HIS A 1 315 ? -10.297 -7.689 15.805 1.00 69.56 315 HIS A CA 1
ATOM 2506 C C . HIS A 1 315 ? -9.501 -6.379 15.746 1.00 69.56 315 HIS A C 1
ATOM 2508 O O . HIS A 1 315 ? -8.326 -6.335 16.108 1.00 69.56 315 HIS A O 1
ATOM 2514 N N . LEU A 1 316 ? -10.167 -5.297 15.328 1.00 73.19 316 LEU A N 1
ATOM 2515 C CA . LEU A 1 316 ? -9.551 -3.974 15.241 1.00 73.19 316 LEU A CA 1
ATOM 2516 C C . LEU A 1 316 ? -9.143 -3.473 16.640 1.00 73.19 316 LEU A C 1
ATOM 2518 O O . LEU A 1 316 ? -9.999 -3.433 17.532 1.00 73.19 316 LEU A O 1
ATOM 2522 N N . PRO A 1 317 ? -7.892 -3.013 16.829 1.00 73.56 317 PRO A N 1
ATOM 2523 C CA . PRO A 1 317 ? -7.442 -2.486 18.111 1.00 73.56 317 PRO A CA 1
ATOM 2524 C C . PRO A 1 317 ? -8.188 -1.187 18.443 1.00 73.56 317 PRO A C 1
ATOM 2526 O O . PRO A 1 317 ? -8.168 -0.218 17.676 1.00 73.56 317 PRO A O 1
ATOM 2529 N N . GLN A 1 318 ? -8.876 -1.164 19.585 1.00 69.62 318 GLN A N 1
ATOM 2530 C CA . GLN A 1 318 ? -9.667 -0.003 19.996 1.00 69.62 318 GLN A CA 1
ATOM 2531 C C . GLN A 1 318 ? -8.837 0.972 20.835 1.00 69.62 318 GLN A C 1
ATOM 2533 O O . GLN A 1 318 ? -8.886 2.173 20.559 1.00 69.62 318 GLN A O 1
ATOM 2538 N N . SER A 1 319 ? -8.024 0.465 21.768 1.00 74.56 319 SER A N 1
ATOM 2539 C CA . SER A 1 319 ? -7.150 1.265 22.638 1.00 74.56 319 SER A CA 1
ATOM 2540 C C . SER A 1 319 ? -5.673 1.246 22.204 1.00 74.56 319 SER A C 1
ATOM 2542 O O . SER A 1 319 ? -5.252 0.441 21.369 1.00 74.56 319 SER A O 1
ATOM 2544 N N . LEU A 1 320 ? -4.862 2.141 22.784 1.00 72.44 320 LEU A N 1
ATOM 2545 C CA . LEU A 1 320 ? -3.410 2.183 22.553 1.00 72.44 320 LEU A CA 1
ATOM 2546 C C . LEU A 1 320 ? -2.706 0.926 23.097 1.00 72.44 320 LEU A C 1
ATOM 2548 O O . LEU A 1 320 ? -1.800 0.399 22.453 1.00 72.44 320 LEU A O 1
ATOM 2552 N N . GLU A 1 321 ? -3.165 0.422 24.244 1.00 72.31 321 GLU A N 1
ATOM 2553 C CA . GLU A 1 321 ? -2.656 -0.798 24.882 1.00 72.31 321 GLU A CA 1
ATOM 2554 C C . GLU A 1 321 ? -2.960 -2.037 24.028 1.00 72.31 321 GLU A C 1
ATOM 2556 O O . GLU A 1 321 ? -2.103 -2.909 23.865 1.00 72.31 321 GLU A O 1
ATOM 2561 N N . ASP A 1 322 ? -4.142 -2.087 23.403 1.00 72.88 322 ASP A N 1
ATOM 2562 C CA . ASP A 1 322 ? -4.485 -3.143 22.443 1.00 72.88 322 ASP A CA 1
ATOM 2563 C C . ASP A 1 322 ? -3.593 -3.071 21.202 1.00 72.88 322 ASP A C 1
ATOM 2565 O O . ASP A 1 322 ? -3.127 -4.099 20.719 1.00 72.88 322 ASP A O 1
ATOM 2569 N N . GLY A 1 323 ? -3.297 -1.864 20.706 1.00 72.38 323 GLY A N 1
ATOM 2570 C CA . GLY A 1 323 ? -2.380 -1.660 19.579 1.00 72.38 323 GLY A CA 1
ATOM 2571 C C . GLY A 1 323 ? -0.937 -2.099 19.868 1.00 72.38 323 GLY A C 1
ATOM 2572 O O . GLY A 1 323 ? -0.232 -2.544 18.952 1.00 72.38 323 GLY A O 1
ATOM 2573 N N . GLU A 1 324 ? -0.502 -2.006 21.128 1.00 74.94 324 GLU A N 1
ATOM 2574 C CA . GLU A 1 324 ? 0.808 -2.483 21.586 1.00 74.94 324 GLU A CA 1
ATOM 2575 C C . GLU A 1 324 ? 0.856 -4.008 21.750 1.00 74.94 324 GLU A C 1
ATOM 2577 O O . GLU A 1 324 ? 1.868 -4.626 21.403 1.00 74.94 324 GLU A O 1
ATOM 2582 N N . LYS A 1 325 ? -0.231 -4.621 22.235 1.00 74.44 325 LYS A N 1
ATOM 2583 C CA . LYS A 1 325 ? -0.377 -6.085 22.315 1.00 74.44 325 LYS A CA 1
ATOM 2584 C C . LYS A 1 325 ? -0.537 -6.720 20.933 1.00 74.44 325 LYS A C 1
ATOM 2586 O O . LYS A 1 325 ? -0.055 -7.827 20.706 1.00 74.44 325 LYS A O 1
ATOM 2591 N N . PHE A 1 326 ? -1.162 -6.011 19.994 1.00 71.50 326 PHE A N 1
ATOM 2592 C CA . PHE A 1 326 ? -1.374 -6.486 18.633 1.00 71.50 326 PHE A CA 1
ATOM 2593 C C . PHE A 1 326 ? -0.034 -6.782 17.945 1.00 71.50 326 PHE A C 1
ATOM 2595 O O . PHE A 1 326 ? 0.783 -5.883 17.753 1.00 71.50 326 PHE A O 1
ATOM 2602 N N . GLY A 1 327 ? 0.216 -8.031 17.559 1.00 65.94 327 GLY A N 1
ATOM 2603 C CA . GLY A 1 327 ? 1.470 -8.426 16.907 1.00 65.94 327 GLY A CA 1
ATOM 2604 C C . GLY A 1 327 ? 2.693 -8.504 17.832 1.00 65.94 327 GLY A C 1
ATOM 2605 O O . GLY A 1 327 ? 3.809 -8.547 17.325 1.00 65.94 327 GLY A O 1
ATOM 2606 N N . LYS A 1 328 ? 2.518 -8.537 19.163 1.00 66.25 328 LYS A N 1
ATOM 2607 C CA . LYS A 1 328 ? 3.623 -8.768 20.115 1.00 66.25 328 LYS A CA 1
ATOM 2608 C C . LYS A 1 328 ? 4.173 -10.202 20.038 1.00 66.25 328 LYS A C 1
ATOM 2610 O O . LYS A 1 328 ? 5.369 -10.400 20.216 1.00 66.25 328 LYS A O 1
ATOM 2615 N N . ASP A 1 329 ? 3.322 -11.158 19.668 1.00 61.47 329 ASP A N 1
ATOM 2616 C CA . ASP A 1 329 ? 3.684 -12.570 19.457 1.00 61.47 329 ASP A CA 1
ATOM 2617 C C . ASP A 1 329 ? 4.241 -12.836 18.046 1.00 61.47 329 ASP A C 1
ATOM 2619 O O . ASP A 1 329 ? 4.550 -13.970 17.671 1.00 61.47 329 ASP A O 1
ATOM 2623 N N . TRP A 1 330 ? 4.354 -11.790 17.222 1.00 63.72 330 TRP A N 1
ATOM 2624 C CA . TRP A 1 330 ? 4.859 -11.914 15.866 1.00 63.72 330 TRP A CA 1
ATOM 2625 C C . TRP A 1 330 ? 6.387 -12.063 15.885 1.00 63.72 330 TRP A C 1
ATOM 2627 O O . TRP A 1 330 ? 7.121 -11.154 16.271 1.00 63.72 330 TRP A O 1
ATOM 2637 N N . SER A 1 331 ? 6.864 -13.230 15.450 1.00 58.50 331 SER A N 1
ATOM 2638 C CA . SER A 1 331 ? 8.283 -13.560 15.299 1.00 58.50 331 SER A CA 1
ATOM 2639 C C . SER A 1 331 ? 8.615 -13.846 13.834 1.00 58.50 331 SER A C 1
ATOM 2641 O O . SER A 1 331 ? 7.754 -14.285 13.070 1.00 58.50 331 SER A O 1
ATOM 2643 N N . TRP A 1 332 ? 9.884 -13.669 13.453 1.00 57.06 332 TRP A N 1
ATOM 2644 C CA . TRP A 1 332 ? 10.418 -13.910 12.103 1.00 57.06 332 TRP A CA 1
ATOM 2645 C C . TRP A 1 332 ? 10.144 -15.321 11.558 1.00 57.06 332 TRP A C 1
ATOM 2647 O O . TRP A 1 332 ? 10.194 -15.534 10.354 1.00 57.06 332 TRP A O 1
ATOM 2657 N N . ARG A 1 333 ? 9.812 -16.288 12.424 1.00 55.97 333 ARG A N 1
ATOM 2658 C CA . ARG A 1 333 ? 9.429 -17.653 12.025 1.00 55.97 333 ARG A CA 1
ATOM 2659 C C . ARG A 1 333 ? 8.049 -17.726 11.354 1.00 55.97 333 ARG A C 1
ATOM 2661 O O . ARG A 1 333 ? 7.799 -18.660 10.608 1.00 55.97 333 ARG A O 1
ATOM 2668 N N . ASN A 1 334 ? 7.196 -16.715 11.543 1.00 60.34 334 ASN A N 1
ATOM 2669 C CA . ASN A 1 334 ? 5.870 -16.602 10.917 1.00 60.34 334 ASN A CA 1
ATOM 2670 C C . ASN A 1 334 ? 5.917 -15.814 9.590 1.00 60.34 334 ASN A C 1
ATOM 2672 O O . ASN A 1 334 ? 4.917 -15.233 9.150 1.00 60.34 334 ASN A O 1
ATOM 2676 N N . LEU A 1 335 ? 7.099 -15.718 8.963 1.00 59.59 335 LEU A N 1
ATOM 2677 C CA . LEU A 1 335 ? 7.255 -15.043 7.675 1.00 59.59 335 LEU A CA 1
ATOM 2678 C C . LEU A 1 335 ? 6.533 -15.786 6.549 1.00 59.59 335 LEU A C 1
ATOM 2680 O O . LEU A 1 335 ? 5.991 -15.143 5.662 1.00 59.59 335 LEU A O 1
ATOM 2684 N N . THR A 1 336 ? 6.496 -17.117 6.623 1.00 58.91 336 THR A N 1
ATOM 2685 C CA . THR A 1 336 ? 5.990 -18.014 5.574 1.00 58.91 336 THR A CA 1
ATOM 2686 C C . THR A 1 336 ? 4.525 -18.411 5.747 1.00 58.91 336 THR A C 1
ATOM 2688 O O . THR A 1 336 ? 3.945 -19.023 4.854 1.00 58.91 336 THR A O 1
ATOM 2691 N N . THR A 1 337 ? 3.893 -18.071 6.872 1.00 60.56 337 THR A N 1
ATOM 2692 C CA . THR A 1 337 ? 2.497 -18.429 7.131 1.00 60.56 337 THR A CA 1
ATOM 2693 C C . THR A 1 337 ? 1.574 -17.508 6.327 1.00 60.56 337 THR A C 1
ATOM 2695 O O . THR A 1 337 ? 1.347 -16.359 6.703 1.00 60.56 337 THR A O 1
ATOM 2698 N N . CYS A 1 338 ? 1.065 -17.997 5.191 1.00 53.47 338 CYS A N 1
ATOM 2699 C CA . CYS A 1 338 ? 0.187 -17.231 4.293 1.00 53.47 338 CYS A CA 1
ATOM 2700 C C . CYS A 1 338 ? -1.225 -16.988 4.839 1.00 53.47 338 CYS A C 1
ATOM 2702 O O . CYS A 1 338 ? -1.875 -16.040 4.418 1.00 53.47 338 CYS A O 1
ATOM 2704 N N . CYS A 1 339 ? -1.695 -17.804 5.785 1.00 55.31 339 CYS A N 1
ATOM 2705 C CA . CYS A 1 339 ? -2.993 -17.625 6.429 1.00 55.31 339 CYS A CA 1
ATOM 2706 C C . CYS A 1 339 ? -2.883 -17.888 7.936 1.00 55.31 339 CYS A C 1
ATOM 2708 O O . CYS A 1 339 ? -2.288 -18.898 8.320 1.00 55.31 339 CYS A O 1
ATOM 2710 N N . PRO A 1 340 ? -3.488 -17.052 8.801 1.00 53.00 340 PRO A N 1
ATOM 2711 C CA . PRO A 1 340 ? -3.766 -17.463 10.171 1.00 53.00 340 PRO A CA 1
ATOM 2712 C C . PRO A 1 340 ? -4.703 -18.684 10.138 1.00 53.00 340 PRO A C 1
ATOM 2714 O O . PRO A 1 340 ? -5.627 -18.733 9.320 1.00 53.00 340 PRO A O 1
ATOM 2717 N N . SER A 1 341 ? -4.445 -19.693 10.978 1.00 45.59 341 SER A N 1
ATOM 2718 C CA . SER A 1 341 ? -5.314 -20.873 11.087 1.00 45.59 341 SER A CA 1
ATOM 2719 C C . SER A 1 341 ? -6.734 -20.426 11.442 1.00 45.59 341 SER A C 1
ATOM 2721 O O . SER A 1 341 ? -6.900 -19.650 12.384 1.00 45.59 341 SER A O 1
ATOM 2723 N N . ARG A 1 342 ? -7.718 -20.874 10.654 1.00 39.75 342 ARG A N 1
ATOM 2724 C CA . ARG A 1 342 ? -9.136 -20.511 10.798 1.00 39.75 342 ARG A CA 1
ATOM 2725 C C . ARG A 1 342 ? -9.739 -20.921 12.128 1.00 39.75 342 ARG A C 1
ATOM 2727 O O . ARG A 1 342 ? -9.418 -22.040 12.582 1.00 39.75 342 ARG A O 1
#

InterPro domains:
  IPR005828 Major facilitator, sugar transporter-like [PF00083] (68-316)
  IPR036259 MFS transporter superfamily [G3DSA:1.20.1250.20] (65-322)
  IPR036259 MFS transporter superfamily [SSF103473] (67-317)

Foldseek 3Di:
DDDDDDDDDDDDDDDDPPPVVVVVVVVVCVVLVVVVVVVVVCVLPFDDPNVVVLVVVCVPPPCSVVVVVPDQDDLVVCLLVVVLVSSVVVVCVVCVVSVHDDDPCNSVVVNVVSVVVVVVVVVVVVDDDDLVLCCVFPLSVLVLVLLLLLLQLLLLLLLLLQVCQQVLDDDSVVSNVLLVVLLVVLVVVLVVCCQPQNLLVQLLVLLLQLLVLLLVLLVPVPDSVSNSVSSSSNSSSSSSNVVSSLVLLQQLDASVCSVVSSVVSNVSSVVSNVCSVVQCVVCPVPVSRSSNVSSVSSNVSSVSSLVDDTRHPDDRHHDSVSSSVVCPPPDPVCSPVSDDDD

pLDDT: mean 71.56, std 20.66, range [25.89, 95.44]

Sequence (342 aa):
MDRKGNRDALQDSEAEPGLRRSSDIRQLRRRSDMKQIAFTMLTECSGTDLRKYLQFKAIRSRNWRTCLRVLPESPRWLLARGRFEEAEKILKKMARVNGKPLPGNYMVQLKRKFQVERYVKQKEKHRHYGVLDLVRTPNLRRKTLIITFIWFTNTSVYVGLSYYAPVLGGDEFLNFFLAGAVELPTYVFLWPAMDYWGRRWTLCVSMVIGGVACLATFLVQNDTRVTLVLYCVGKMGISSSFVVLPLMASELYPTVVRGLGMSTSSVVGMLGPVFIPLIVYLGEEMLVLPLIVMGSLLVAGGACSLLLPETLNQHLPQSLEDGEKFGKDWSWRNLTTCCPSR

Organism: NCBI:txid105785

Radius of gyration: 25.89 Å; chains: 1; bounding box: 58×81×60 Å